Protein AF-A0A973FT44-F1 (afdb_monomer_lite)

Sequence (273 aa):
MARRRQLVPWPQLALIFGLGGAFCTYLLLMLTQGMILLFGNGRLVQGSEGLIALLAAWLLLSGLLMMPLTWSLRFPVLQSAMIALIWLGIYLLLWMLGRLMSGMPLPIYLLFWAIFGFIMGYALGERPASGAMGIVAAPRPTRDVVRSTGFGRIPQETVLLLSQHTRAVMGPICSVLPVQMPEALRAFTVRAVLDHILRDWWENGNATGLTTQDIDDLQSMVAMAAAIAIQPGFDPGYHNQQSQAIYRATLGALLDDWLHFWNADGVDGPPRR

pLDDT: mean 76.16, std 16.71, range [36.28, 97.5]

Structure (mmCIF, N/CA/C/O backbone):
data_AF-A0A973FT44-F1
#
_entry.id   AF-A0A973FT44-F1
#
loop_
_atom_site.group_PDB
_atom_site.id
_atom_site.type_symbol
_atom_site.label_atom_id
_atom_site.label_alt_id
_atom_site.label_comp_id
_atom_site.label_asym_id
_atom_site.label_entity_id
_atom_site.label_seq_id
_atom_site.pdbx_PDB_ins_code
_atom_site.Cartn_x
_atom_site.Cartn_y
_atom_site.Cartn_z
_atom_site.occupancy
_atom_site.B_iso_or_equiv
_atom_site.auth_seq_id
_atom_site.auth_comp_id
_atom_site.auth_asym_id
_atom_site.auth_atom_id
_atom_site.pdbx_PDB_model_num
ATOM 1 N N . MET A 1 1 ? 17.087 3.101 12.794 1.00 36.34 1 MET A N 1
ATOM 2 C CA . MET A 1 1 ? 15.914 3.053 11.897 1.00 36.34 1 MET A CA 1
ATOM 3 C C . MET A 1 1 ? 16.358 2.541 10.538 1.00 36.34 1 MET A C 1
ATOM 5 O O . MET A 1 1 ? 17.019 3.263 9.803 1.00 36.34 1 MET A O 1
ATOM 9 N N . ALA A 1 2 ? 16.092 1.274 10.229 1.00 36.91 2 ALA A N 1
ATOM 10 C CA . ALA A 1 2 ? 16.339 0.732 8.898 1.00 36.91 2 ALA A CA 1
ATOM 11 C C . ALA A 1 2 ? 15.047 0.898 8.090 1.00 36.91 2 ALA A C 1
ATOM 13 O O . ALA A 1 2 ? 14.061 0.232 8.398 1.00 36.91 2 ALA A O 1
ATOM 14 N N . ARG A 1 3 ? 15.029 1.790 7.085 1.00 36.28 3 ARG A N 1
ATOM 15 C CA . ARG A 1 3 ? 13.963 1.799 6.066 1.00 36.28 3 ARG A CA 1
ATOM 16 C C . ARG A 1 3 ? 13.851 0.371 5.531 1.00 36.28 3 ARG A C 1
ATOM 18 O O . ARG A 1 3 ? 14.815 -0.095 4.918 1.00 36.28 3 ARG A O 1
ATOM 25 N N . ARG A 1 4 ? 12.723 -0.321 5.760 1.00 45.31 4 ARG A N 1
ATOM 26 C CA . ARG A 1 4 ? 12.425 -1.556 5.020 1.00 45.31 4 ARG A CA 1
ATOM 27 C C . ARG A 1 4 ? 12.459 -1.155 3.549 1.00 45.31 4 ARG A C 1
ATOM 29 O O . ARG A 1 4 ? 11.654 -0.341 3.104 1.00 45.31 4 ARG A O 1
ATOM 36 N N . ARG A 1 5 ? 13.482 -1.621 2.830 1.00 51.78 5 ARG A N 1
ATOM 37 C CA . ARG A 1 5 ? 13.572 -1.433 1.385 1.00 51.78 5 ARG A CA 1
ATOM 38 C C . ARG A 1 5 ? 12.329 -2.118 0.829 1.00 51.78 5 ARG A C 1
ATOM 40 O O . ARG A 1 5 ? 12.181 -3.312 1.051 1.00 51.78 5 ARG A O 1
ATOM 47 N N . GLN A 1 6 ? 11.427 -1.375 0.190 1.00 55.69 6 GLN A N 1
ATOM 48 C CA . GLN A 1 6 ? 10.420 -1.999 -0.662 1.00 55.69 6 GLN A CA 1
ATOM 49 C C . GLN A 1 6 ? 11.204 -2.773 -1.719 1.00 55.69 6 GLN A C 1
ATOM 51 O O . GLN A 1 6 ? 11.935 -2.181 -2.518 1.00 55.69 6 GLN A O 1
ATOM 56 N N . LEU A 1 7 ? 11.175 -4.097 -1.606 1.00 63.56 7 LEU A N 1
ATOM 57 C CA . LEU A 1 7 ? 11.921 -4.973 -2.489 1.00 63.56 7 LEU A CA 1
ATOM 58 C C . LEU A 1 7 ? 11.143 -5.046 -3.794 1.00 63.56 7 LEU A C 1
ATOM 60 O O . LEU A 1 7 ? 9.960 -5.371 -3.835 1.00 63.56 7 LEU A O 1
ATOM 64 N N . VAL A 1 8 ? 11.805 -4.608 -4.857 1.00 73.19 8 VAL A N 1
ATOM 65 C CA . VAL A 1 8 ? 11.207 -4.509 -6.182 1.00 73.19 8 VAL A CA 1
ATOM 66 C C . VAL A 1 8 ? 11.134 -5.929 -6.743 1.00 73.19 8 VAL A C 1
ATOM 68 O O . VAL A 1 8 ? 12.160 -6.616 -6.761 1.00 73.19 8 VAL A O 1
ATOM 71 N N . PRO A 1 9 ? 9.962 -6.398 -7.197 1.00 77.31 9 PRO A N 1
ATOM 72 C CA . PRO A 1 9 ? 9.819 -7.756 -7.695 1.00 77.31 9 PRO A CA 1
ATOM 73 C C . PRO A 1 9 ? 10.758 -7.994 -8.886 1.00 77.31 9 PRO A C 1
ATOM 75 O O . PRO A 1 9 ? 10.937 -7.130 -9.752 1.00 77.31 9 PRO A O 1
ATOM 78 N N . TRP A 1 10 ? 11.354 -9.188 -8.947 1.00 77.25 10 TRP A N 1
ATOM 79 C CA . TRP A 1 10 ? 12.385 -9.537 -9.932 1.00 77.25 10 TRP A CA 1
ATOM 80 C C . TRP A 1 10 ? 12.015 -9.252 -11.406 1.00 77.25 10 TRP A C 1
ATOM 82 O O . TRP A 1 10 ? 12.911 -8.828 -12.140 1.00 77.25 10 TRP A O 1
ATOM 92 N N . PRO A 1 11 ? 10.748 -9.382 -11.873 1.00 76.06 11 PRO A N 1
ATOM 93 C CA . PRO A 1 11 ? 10.402 -9.065 -13.257 1.00 76.06 11 PRO A CA 1
ATOM 94 C C . PRO A 1 11 ? 10.520 -7.566 -13.541 1.00 76.06 11 PRO A C 1
ATOM 96 O O . PRO A 1 11 ? 10.942 -7.174 -14.625 1.00 76.06 11 PRO A O 1
ATOM 99 N N . GLN A 1 12 ? 10.195 -6.714 -12.563 1.00 79.25 12 GLN A N 1
ATOM 100 C CA . GLN A 1 12 ? 10.345 -5.266 -12.698 1.00 79.25 12 GLN A CA 1
ATOM 101 C C . GLN A 1 12 ? 11.823 -4.877 -12.736 1.00 79.25 12 GLN A C 1
ATOM 103 O O . GLN A 1 12 ? 12.213 -4.072 -13.576 1.00 79.25 12 GLN A O 1
ATOM 108 N N . LEU A 1 13 ? 12.668 -5.494 -11.904 1.00 79.19 13 LEU A N 1
ATOM 109 C CA . LEU A 1 13 ? 14.118 -5.286 -11.977 1.00 79.19 13 LEU A CA 1
ATOM 110 C C . LEU A 1 13 ? 14.695 -5.775 -13.311 1.00 79.19 13 LEU A C 1
ATOM 112 O O . LEU A 1 13 ? 15.505 -5.072 -13.910 1.00 79.19 13 LEU A O 1
ATOM 116 N N . ALA A 1 14 ? 14.243 -6.924 -13.819 1.00 77.12 14 ALA A N 1
ATOM 117 C CA . ALA A 1 14 ? 14.662 -7.431 -15.122 1.00 77.12 14 ALA A CA 1
ATOM 118 C C . ALA A 1 14 ? 14.259 -6.489 -16.268 1.00 77.12 14 ALA A C 1
ATOM 120 O O . ALA A 1 14 ? 15.048 -6.256 -17.183 1.00 77.12 14 ALA A O 1
ATOM 121 N N . LEU A 1 15 ? 13.065 -5.895 -16.197 1.00 80.25 15 LEU A N 1
ATOM 122 C CA . LEU A 1 15 ? 12.612 -4.887 -17.154 1.00 80.25 15 LEU A CA 1
ATOM 123 C C . LEU A 1 15 ? 13.429 -3.598 -17.057 1.00 80.25 15 LEU A C 1
ATOM 125 O O . LEU A 1 15 ? 13.844 -3.079 -18.090 1.00 80.25 15 LEU A O 1
ATOM 129 N N . ILE A 1 16 ? 13.699 -3.108 -15.844 1.00 80.88 16 ILE A N 1
ATOM 130 C CA . ILE A 1 16 ? 14.491 -1.894 -15.618 1.00 80.88 16 ILE A CA 1
ATOM 131 C C . ILE A 1 16 ? 15.911 -2.096 -16.156 1.00 80.88 16 ILE A C 1
ATOM 133 O O . ILE A 1 16 ? 16.354 -1.342 -17.018 1.00 80.88 16 ILE A O 1
ATOM 137 N N . PHE A 1 17 ? 16.619 -3.135 -15.708 1.00 80.00 17 PHE A N 1
ATOM 138 C CA . PHE A 1 17 ? 18.013 -3.359 -16.099 1.00 80.00 17 PHE A CA 1
ATOM 139 C C . PHE A 1 17 ? 18.181 -3.896 -17.523 1.00 80.00 17 PHE A C 1
ATOM 141 O O . PHE A 1 17 ? 19.216 -3.638 -18.130 1.00 80.00 17 PHE A O 1
ATOM 148 N N . GLY A 1 18 ? 17.195 -4.624 -18.049 1.00 83.31 18 GLY A N 1
ATOM 149 C CA . GLY A 1 18 ? 17.218 -5.181 -19.399 1.00 83.31 18 GLY A CA 1
ATOM 150 C C . GLY A 1 18 ? 16.689 -4.202 -20.438 1.00 83.31 18 GLY A C 1
ATOM 151 O O . GLY A 1 18 ? 17.459 -3.488 -21.077 1.00 83.31 18 GLY A O 1
ATOM 152 N N . LEU A 1 19 ? 15.363 -4.171 -20.615 1.00 79.19 19 LEU A N 1
ATOM 153 C CA . LEU A 1 19 ? 14.713 -3.352 -21.647 1.00 79.19 19 LEU A CA 1
ATOM 154 C C . LEU A 1 19 ? 14.884 -1.849 -21.402 1.00 79.19 19 LEU A C 1
ATOM 156 O O . LEU A 1 19 ? 15.120 -1.109 -22.354 1.00 79.19 19 LEU A O 1
ATOM 160 N N . GLY A 1 20 ? 14.812 -1.401 -20.147 1.00 75.62 20 GLY A N 1
ATOM 161 C CA . GLY A 1 20 ? 15.052 -0.008 -19.774 1.00 75.62 20 GLY A CA 1
ATOM 162 C C . GLY A 1 20 ? 16.474 0.433 -20.118 1.00 75.62 20 GLY A C 1
ATOM 163 O O . GLY A 1 20 ? 16.653 1.460 -20.771 1.00 75.62 20 GLY A O 1
ATOM 164 N N . GLY A 1 21 ? 17.469 -0.389 -19.772 1.00 72.81 21 GLY A N 1
ATOM 165 C CA . GLY A 1 21 ? 18.869 -0.177 -20.145 1.00 72.81 21 GLY A CA 1
ATOM 166 C C . GLY A 1 21 ? 19.073 -0.119 -21.660 1.00 72.81 21 GLY A C 1
ATOM 167 O O . GLY A 1 21 ? 19.599 0.873 -22.160 1.00 72.81 21 GLY A O 1
ATOM 168 N N . ALA A 1 22 ? 18.575 -1.120 -22.397 1.00 74.56 22 ALA A N 1
ATOM 169 C CA . ALA A 1 22 ? 18.679 -1.188 -23.858 1.00 74.56 22 ALA A CA 1
ATOM 170 C C . ALA A 1 22 ? 18.022 0.007 -24.567 1.00 74.56 22 ALA A C 1
ATOM 172 O O . ALA A 1 22 ? 18.566 0.534 -25.537 1.00 74.56 22 ALA A O 1
ATOM 173 N N . PHE A 1 23 ? 16.855 0.448 -24.090 1.00 78.56 23 PHE A N 1
ATOM 174 C CA . PHE A 1 23 ? 16.155 1.601 -24.648 1.00 78.56 23 PHE A CA 1
ATOM 175 C C . PHE A 1 23 ? 16.908 2.907 -24.370 1.00 78.56 23 PHE A C 1
ATOM 177 O O . PHE A 1 23 ? 17.089 3.716 -25.280 1.00 78.56 23 PHE A O 1
ATOM 184 N N . CYS A 1 24 ? 17.413 3.094 -23.145 1.00 74.56 24 CYS A N 1
ATOM 185 C CA . CYS A 1 24 ? 18.216 4.264 -22.784 1.00 74.56 24 CYS A CA 1
ATOM 186 C C . CYS A 1 24 ? 19.480 4.367 -23.633 1.00 74.56 24 CYS A C 1
ATOM 188 O O . CYS A 1 24 ? 19.807 5.435 -24.144 1.00 74.56 24 CYS A O 1
ATOM 190 N N . THR A 1 25 ? 20.202 3.265 -23.804 1.00 71.06 25 THR A N 1
ATOM 191 C CA . THR A 1 25 ? 21.440 3.266 -24.581 1.00 71.06 25 THR A CA 1
ATOM 192 C C . THR A 1 25 ? 21.197 3.358 -26.082 1.00 71.06 25 THR A C 1
ATOM 194 O O . THR A 1 25 ? 21.998 3.971 -26.784 1.00 71.06 25 THR A O 1
ATOM 197 N N . TYR A 1 26 ? 20.087 2.820 -26.587 1.00 74.75 26 TYR A N 1
ATOM 198 C CA . TYR A 1 26 ? 19.665 3.037 -27.968 1.00 74.75 26 TYR A CA 1
ATOM 199 C C . TYR A 1 26 ? 19.328 4.510 -28.230 1.00 74.75 26 TYR A C 1
ATOM 201 O O . TYR A 1 26 ? 19.820 5.092 -29.196 1.00 74.75 26 TYR A O 1
ATOM 209 N N . LEU A 1 27 ? 18.560 5.149 -27.341 1.00 76.56 27 LEU A N 1
ATOM 210 C CA . LEU A 1 27 ? 18.291 6.585 -27.419 1.00 76.56 27 LEU A CA 1
ATOM 211 C C . LEU A 1 27 ? 19.575 7.409 -27.303 1.00 76.56 27 LEU A C 1
ATOM 213 O O . LEU A 1 27 ? 19.745 8.360 -28.058 1.00 76.56 27 LEU A O 1
ATOM 217 N N . LEU A 1 28 ? 20.504 7.025 -26.424 1.00 73.38 28 LEU A N 1
ATOM 218 C CA . LEU A 1 28 ? 21.822 7.650 -26.338 1.00 73.38 28 LEU A CA 1
ATOM 219 C C . LEU A 1 28 ? 22.576 7.544 -27.665 1.00 73.38 28 LEU A C 1
ATOM 221 O O . LEU A 1 28 ? 23.160 8.527 -28.110 1.00 73.38 28 LEU A O 1
ATOM 225 N N . LEU A 1 29 ? 22.579 6.368 -28.294 1.00 68.50 29 LEU A N 1
ATOM 226 C CA . LEU A 1 29 ? 23.216 6.143 -29.590 1.00 68.50 29 LEU A CA 1
ATOM 227 C C . LEU A 1 29 ? 22.580 7.006 -30.681 1.00 68.50 29 LEU A C 1
ATOM 229 O O . LEU A 1 29 ? 23.298 7.630 -31.452 1.00 68.50 29 LEU A O 1
ATOM 233 N N . MET A 1 30 ? 21.251 7.100 -30.715 1.00 73.62 30 MET A N 1
ATOM 234 C CA . MET A 1 30 ? 20.537 7.974 -31.650 1.00 73.62 30 MET A CA 1
ATOM 235 C C . MET A 1 30 ? 20.845 9.450 -31.400 1.00 73.62 30 MET A C 1
ATOM 237 O O . MET A 1 30 ? 21.087 10.195 -32.345 1.00 73.62 30 MET A O 1
ATOM 241 N N . LEU A 1 31 ? 20.896 9.877 -30.138 1.00 72.94 31 LEU A N 1
ATOM 242 C CA . LEU A 1 31 ? 21.164 11.264 -29.768 1.00 72.94 31 LEU A CA 1
ATOM 243 C C . LEU A 1 31 ? 22.627 11.631 -30.030 1.00 72.94 31 LEU A C 1
ATOM 245 O O . LEU A 1 31 ? 22.898 12.694 -30.570 1.00 72.94 31 LEU A O 1
ATOM 249 N N . THR A 1 32 ? 23.570 10.733 -29.745 1.00 66.94 32 THR A N 1
ATOM 250 C CA . THR A 1 32 ? 24.984 10.916 -30.104 1.00 66.94 32 THR A CA 1
ATOM 251 C C . THR A 1 32 ? 25.187 10.893 -31.613 1.00 66.94 32 THR A C 1
ATOM 253 O O . THR A 1 32 ? 25.898 11.750 -32.116 1.00 66.94 32 THR A O 1
ATOM 256 N N . GLN A 1 33 ? 24.536 10.007 -32.370 1.00 67.31 33 GLN A N 1
ATOM 257 C CA . GLN A 1 33 ? 24.592 10.039 -33.837 1.00 67.31 33 GLN A CA 1
ATOM 258 C C . GLN A 1 33 ? 23.969 11.318 -34.409 1.00 67.31 33 GLN A C 1
ATOM 260 O O . GLN A 1 33 ? 24.566 11.935 -35.284 1.00 67.31 33 GLN A O 1
ATOM 265 N N . GLY A 1 34 ? 22.827 11.764 -33.880 1.00 66.25 34 GLY A N 1
ATOM 266 C CA . GLY A 1 34 ? 22.191 13.030 -34.252 1.00 66.25 34 GLY A CA 1
ATOM 267 C C . GLY A 1 34 ? 23.066 14.241 -33.929 1.00 66.25 34 GLY A C 1
ATOM 268 O O . GLY A 1 34 ? 23.267 15.102 -34.778 1.00 66.25 34 GLY A O 1
ATOM 269 N N . MET A 1 35 ? 23.672 14.271 -32.742 1.00 62.44 35 MET A N 1
ATOM 270 C CA . MET A 1 35 ? 24.676 15.265 -32.351 1.00 62.44 35 MET A CA 1
ATOM 271 C C . MET A 1 35 ? 25.878 15.238 -33.297 1.00 62.44 35 MET A C 1
ATOM 273 O O . MET A 1 35 ? 26.348 16.279 -33.730 1.00 62.44 35 MET A O 1
ATOM 277 N N . ILE A 1 36 ? 26.381 14.062 -33.659 1.00 59.00 36 ILE A N 1
ATOM 278 C CA . ILE A 1 36 ? 27.542 13.952 -34.544 1.00 59.00 36 ILE A CA 1
ATOM 279 C C . ILE A 1 36 ? 27.195 14.387 -35.974 1.00 59.00 36 ILE A C 1
ATOM 281 O O . ILE A 1 36 ? 28.039 14.976 -36.637 1.00 59.00 36 ILE A O 1
ATOM 285 N N . LEU A 1 37 ? 25.959 14.180 -36.433 1.00 59.28 37 LEU A N 1
ATOM 286 C CA . LEU A 1 37 ? 25.465 14.742 -37.695 1.00 59.28 37 LEU A CA 1
ATOM 287 C C . LEU A 1 37 ? 25.317 16.272 -37.639 1.00 59.28 37 LEU A C 1
ATOM 289 O O . LEU A 1 37 ? 25.549 16.939 -38.641 1.00 59.28 37 LEU A O 1
ATOM 293 N N . LEU A 1 38 ? 24.952 16.826 -36.480 1.00 56.59 38 LEU A N 1
ATOM 294 C CA . LEU A 1 38 ? 24.787 18.269 -36.268 1.00 56.59 38 LEU A CA 1
ATOM 295 C C . LEU A 1 38 ? 26.117 19.011 -36.052 1.00 56.59 38 LEU A C 1
ATOM 297 O O . LEU A 1 38 ? 26.229 20.176 -36.421 1.00 56.59 38 LEU A O 1
ATOM 301 N N . PHE A 1 39 ? 27.115 18.352 -35.459 1.00 53.28 39 PHE A N 1
ATOM 302 C CA . PHE A 1 39 ? 28.377 18.968 -35.031 1.00 53.28 39 PHE A CA 1
ATOM 303 C C . PHE A 1 39 ? 29.620 18.424 -35.756 1.00 53.28 39 PHE A C 1
ATOM 305 O O . PHE A 1 39 ? 30.715 18.948 -35.566 1.00 53.28 39 PHE A O 1
ATOM 312 N N . GLY A 1 40 ? 29.487 17.391 -36.592 1.00 43.81 40 GLY A N 1
ATOM 313 C CA . GLY A 1 40 ? 30.600 16.740 -37.278 1.00 43.81 40 GLY A CA 1
ATOM 314 C C . GLY A 1 40 ? 30.425 16.732 -38.794 1.00 43.81 40 GLY A C 1
ATOM 315 O O . GLY A 1 40 ? 29.478 16.154 -39.315 1.00 43.81 40 GLY A O 1
ATOM 316 N N . ASN A 1 41 ? 31.397 17.291 -39.518 1.00 42.16 41 ASN A N 1
ATOM 317 C CA . ASN A 1 41 ? 31.539 17.200 -40.979 1.00 42.16 41 ASN A CA 1
ATOM 318 C C . ASN A 1 41 ? 31.806 15.752 -41.463 1.00 42.16 41 ASN A C 1
ATOM 320 O O . ASN A 1 41 ? 32.865 15.452 -42.013 1.00 42.16 41 ASN A O 1
ATOM 324 N N . GLY A 1 42 ? 30.876 14.821 -41.234 1.00 36.69 42 GLY A N 1
ATOM 325 C CA . GLY A 1 42 ? 30.859 13.496 -41.861 1.00 36.69 42 GLY A CA 1
ATOM 326 C C . GLY A 1 42 ? 32.014 12.549 -41.507 1.00 36.69 42 GLY A C 1
ATOM 327 O O . GLY A 1 42 ? 32.206 11.555 -42.203 1.00 36.69 42 GLY A O 1
ATOM 328 N N . ARG A 1 43 ? 32.798 12.806 -40.450 1.00 37.66 43 ARG A N 1
ATOM 329 C CA . ARG A 1 43 ? 33.871 11.899 -39.999 1.00 37.66 43 ARG A CA 1
ATOM 330 C C . ARG A 1 43 ? 33.649 11.451 -38.561 1.00 37.66 43 ARG A C 1
ATOM 332 O O . ARG A 1 43 ? 34.090 12.074 -37.601 1.00 37.66 43 ARG A O 1
ATOM 339 N N . LEU A 1 44 ? 32.939 10.337 -38.444 1.00 39.97 44 LEU A N 1
ATOM 340 C CA . LEU A 1 44 ? 32.707 9.615 -37.203 1.00 39.97 44 LEU A CA 1
ATOM 341 C C . LEU A 1 44 ? 33.978 8.851 -36.799 1.00 39.97 44 LEU A C 1
ATOM 343 O O . LEU A 1 44 ? 34.436 7.972 -37.519 1.00 39.97 44 LEU A O 1
ATOM 347 N N . VAL A 1 45 ? 34.469 9.130 -35.588 1.00 43.84 45 VAL A N 1
ATOM 348 C CA . VAL A 1 45 ? 35.297 8.211 -34.783 1.00 43.84 45 VAL A CA 1
ATOM 349 C C . VAL A 1 45 ? 36.775 8.088 -35.192 1.00 43.84 45 VAL A C 1
ATOM 351 O O . VAL A 1 45 ? 37.232 7.012 -35.558 1.00 43.84 45 VAL A O 1
ATOM 354 N N . GLN A 1 46 ? 37.573 9.146 -35.000 1.00 44.75 46 GLN A N 1
ATOM 355 C CA . GLN A 1 46 ? 39.029 8.979 -34.779 1.00 44.75 46 GLN A CA 1
ATOM 356 C C . GLN A 1 46 ? 39.621 9.854 -33.653 1.00 44.75 46 GLN A C 1
ATOM 358 O O . GLN A 1 46 ? 40.670 9.505 -33.124 1.00 44.75 46 GLN A O 1
ATOM 363 N N . GLY A 1 47 ? 38.947 10.923 -33.209 1.00 50.25 47 GLY A N 1
ATOM 364 C CA . GLY A 1 47 ? 39.425 11.788 -32.118 1.00 50.25 47 GLY A CA 1
ATOM 365 C C . GLY A 1 47 ? 38.844 11.453 -30.737 1.00 50.25 47 GLY A C 1
ATOM 366 O O . GLY A 1 47 ? 37.706 10.990 -30.623 1.00 50.25 47 GLY A O 1
ATOM 367 N N . SER A 1 48 ? 39.610 11.743 -29.681 1.00 55.28 48 SER A N 1
ATOM 368 C CA . SER A 1 48 ? 39.213 11.684 -28.260 1.00 55.28 48 SER A CA 1
ATOM 369 C C . SER A 1 48 ? 37.982 12.541 -27.915 1.00 55.28 48 SER A C 1
ATOM 371 O O . SER A 1 48 ? 37.338 12.311 -26.893 1.00 55.28 48 SER A O 1
ATOM 373 N N . GLU A 1 49 ? 37.603 13.476 -28.789 1.00 59.50 49 GLU A N 1
ATOM 374 C CA . GLU A 1 49 ? 36.459 14.382 -28.621 1.00 59.50 49 GLU A CA 1
ATOM 375 C C . GLU A 1 49 ? 35.093 13.674 -28.620 1.00 59.50 49 GLU A C 1
ATOM 377 O O . GLU A 1 49 ? 34.139 14.157 -28.008 1.00 59.50 49 GLU A O 1
ATOM 382 N N . GLY A 1 50 ? 34.998 12.477 -29.211 1.00 66.00 50 GLY A N 1
ATOM 383 C CA . GLY A 1 50 ? 33.760 11.688 -29.197 1.00 66.00 50 GLY A CA 1
ATOM 384 C C . GLY A 1 50 ? 33.338 11.233 -27.795 1.00 66.00 50 GLY A C 1
ATOM 385 O O . GLY A 1 50 ? 32.155 11.007 -27.553 1.00 66.00 50 GLY A O 1
ATOM 386 N N . LEU A 1 51 ? 34.284 11.134 -26.856 1.00 69.75 51 LEU A N 1
ATOM 387 C CA . LEU A 1 51 ? 34.002 10.711 -25.486 1.00 69.75 51 LEU A CA 1
ATOM 388 C C 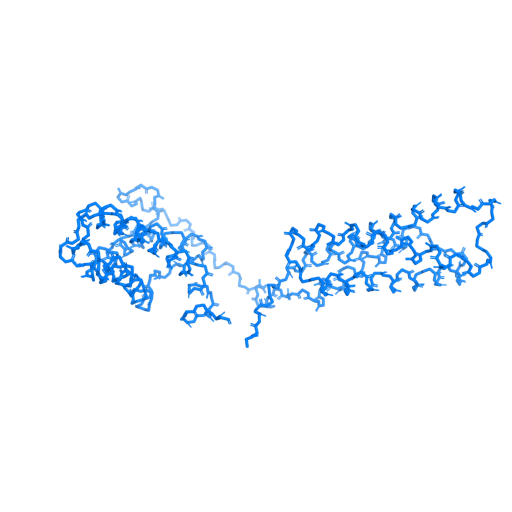. LEU A 1 51 ? 33.301 11.816 -24.686 1.00 69.75 51 LEU A C 1
ATOM 390 O O . LEU A 1 51 ? 32.380 11.525 -23.928 1.00 69.75 51 LEU A O 1
ATOM 394 N N . ILE A 1 52 ? 33.672 13.082 -24.900 1.00 71.31 52 ILE A N 1
ATOM 395 C CA . ILE A 1 52 ? 33.049 14.228 -24.219 1.00 71.31 52 ILE A CA 1
ATOM 396 C C . ILE A 1 52 ? 31.595 14.386 -24.672 1.00 71.31 52 ILE A C 1
ATOM 398 O O . ILE A 1 52 ? 30.701 14.497 -23.836 1.00 71.31 52 ILE A O 1
ATOM 402 N N . ALA A 1 53 ? 31.344 14.322 -25.983 1.00 69.94 53 ALA A N 1
ATOM 403 C CA . ALA A 1 53 ? 29.988 14.377 -26.530 1.00 69.94 53 ALA A CA 1
ATOM 404 C C . ALA A 1 53 ? 29.116 13.217 -26.018 1.00 69.94 53 ALA A C 1
ATOM 406 O O . ALA A 1 53 ? 27.942 13.409 -25.705 1.00 69.94 53 ALA A O 1
ATOM 407 N N . LEU A 1 54 ? 29.704 12.025 -25.875 1.00 72.94 54 LEU A N 1
ATOM 408 C CA . LEU A 1 54 ? 29.018 10.857 -25.337 1.00 72.94 54 LEU A CA 1
ATOM 409 C C . LEU A 1 54 ? 28.650 11.020 -23.858 1.00 72.94 54 LEU A C 1
ATOM 411 O O . LEU A 1 54 ? 27.519 10.729 -23.474 1.00 72.94 54 LEU A O 1
ATOM 415 N N . LEU A 1 55 ? 29.576 11.523 -23.037 1.00 78.06 55 LEU A N 1
ATOM 416 C CA . LEU A 1 55 ? 29.317 11.802 -21.623 1.00 78.06 55 LEU A CA 1
ATOM 417 C C . LEU A 1 55 ? 28.272 12.909 -21.438 1.00 78.06 55 LEU A C 1
ATOM 419 O O . LEU A 1 55 ? 27.389 12.779 -20.591 1.00 78.06 55 LEU A O 1
ATOM 423 N N . ALA A 1 56 ? 28.331 13.968 -22.249 1.00 76.50 56 ALA A N 1
ATOM 424 C CA . ALA A 1 56 ? 27.354 15.053 -22.217 1.00 76.50 56 ALA A CA 1
ATOM 425 C C . ALA A 1 56 ? 25.949 14.559 -22.598 1.00 76.50 56 ALA A C 1
ATOM 427 O O . ALA A 1 56 ? 24.987 14.827 -21.877 1.00 76.50 56 ALA A O 1
ATOM 428 N N . ALA A 1 57 ? 25.835 13.775 -23.677 1.00 77.12 57 ALA A N 1
ATOM 429 C CA . ALA A 1 57 ? 24.575 13.151 -24.075 1.00 77.12 57 ALA A CA 1
ATOM 430 C C . ALA A 1 57 ? 24.042 12.205 -22.987 1.00 77.12 57 ALA A C 1
ATOM 432 O O . ALA A 1 57 ? 22.842 12.192 -22.719 1.00 77.12 57 ALA A O 1
ATOM 433 N N . TRP A 1 58 ? 24.927 11.463 -22.312 1.00 79.50 58 TRP A N 1
ATOM 434 C CA . TRP A 1 58 ? 24.548 10.564 -21.223 1.00 79.50 58 TRP A CA 1
ATOM 435 C C . TRP A 1 58 ? 23.989 11.306 -20.013 1.00 79.50 58 TRP A C 1
ATOM 437 O O . TRP A 1 58 ? 22.954 10.911 -19.475 1.00 79.50 58 TRP A O 1
ATOM 447 N N . LEU A 1 59 ? 24.639 12.389 -19.586 1.00 79.31 59 LEU A N 1
ATOM 448 C CA . LEU A 1 59 ? 24.170 13.213 -18.469 1.00 79.31 59 LEU A CA 1
ATOM 449 C C . LEU A 1 59 ? 22.780 13.795 -18.746 1.00 79.31 59 LEU A C 1
ATOM 451 O O . LEU A 1 59 ? 21.905 13.741 -17.884 1.00 79.31 59 LEU A O 1
ATOM 455 N N . LEU A 1 60 ? 22.554 14.280 -19.968 1.00 80.12 60 LEU A N 1
ATOM 456 C CA . LEU A 1 60 ? 21.264 14.822 -20.394 1.00 80.12 60 LEU A CA 1
ATOM 457 C C . LEU A 1 60 ? 20.163 13.750 -20.393 1.00 80.12 60 LEU A C 1
ATOM 459 O O . LEU A 1 60 ? 19.088 13.955 -19.828 1.00 80.12 60 LEU A O 1
ATOM 463 N N . LEU A 1 61 ? 20.446 12.587 -20.986 1.00 79.75 61 LEU A N 1
ATOM 464 C CA . LEU A 1 61 ? 19.470 11.506 -21.130 1.00 79.75 61 LEU A CA 1
ATOM 465 C C . LEU A 1 61 ? 19.148 10.840 -19.787 1.00 79.75 61 LEU A C 1
ATOM 467 O O . LEU A 1 61 ? 17.988 10.559 -19.492 1.00 79.75 61 LEU A O 1
ATOM 471 N N . SER A 1 62 ? 20.168 10.621 -18.954 1.00 77.88 62 SER A N 1
ATOM 472 C CA . SER A 1 62 ? 19.988 10.061 -17.615 1.00 77.88 62 SER A CA 1
ATOM 473 C C . SER A 1 62 ? 19.222 11.021 -16.707 1.00 77.88 62 SER A C 1
ATOM 475 O O . SER A 1 62 ? 18.318 10.572 -16.014 1.00 77.88 62 SER A O 1
ATOM 477 N N . GLY A 1 63 ? 19.467 12.335 -16.764 1.00 78.12 63 GLY A N 1
ATOM 478 C CA . GLY A 1 63 ? 18.656 13.318 -16.037 1.00 78.12 63 GLY A CA 1
ATOM 479 C C . GLY A 1 63 ? 17.168 13.248 -16.402 1.00 78.12 63 GLY A C 1
ATOM 480 O O . GLY A 1 63 ? 16.315 13.173 -15.517 1.00 78.12 63 GLY A O 1
ATOM 481 N N . LEU A 1 64 ? 16.860 13.193 -17.702 1.00 81.81 64 LEU A N 1
ATOM 482 C CA . LEU A 1 64 ? 15.484 13.113 -18.207 1.00 81.81 64 LEU A CA 1
ATOM 483 C C . LEU A 1 64 ? 14.787 11.792 -17.852 1.00 81.81 64 LEU A C 1
ATOM 485 O O . LEU A 1 64 ? 13.621 11.803 -17.463 1.00 81.81 64 LEU A O 1
ATOM 489 N N . LEU 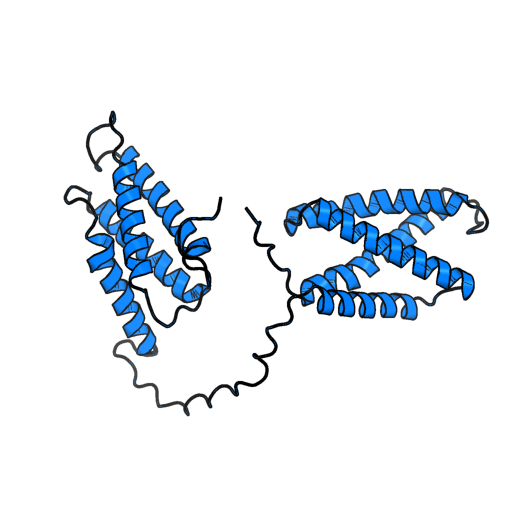A 1 65 ? 15.485 10.658 -17.955 1.00 75.31 65 LEU A N 1
ATOM 490 C CA . LEU A 1 65 ? 14.905 9.328 -17.715 1.00 75.31 65 LEU A CA 1
ATOM 491 C C . LEU A 1 65 ? 14.826 8.966 -16.225 1.00 75.31 65 LEU A C 1
ATOM 493 O O . LEU A 1 65 ? 13.963 8.185 -15.827 1.00 75.31 65 LEU A O 1
ATOM 497 N N . MET A 1 66 ? 15.665 9.568 -15.379 1.00 75.12 66 MET A N 1
ATOM 498 C CA . MET A 1 66 ? 15.628 9.365 -13.92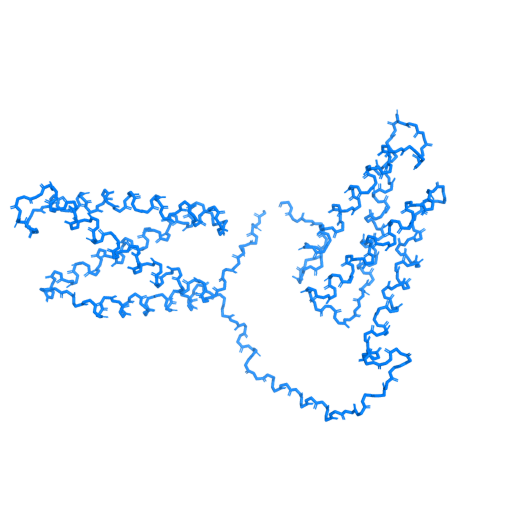5 1.00 75.12 66 MET A CA 1
ATOM 499 C C . MET A 1 66 ? 14.518 10.172 -13.240 1.00 75.12 66 MET A C 1
ATOM 501 O O . MET A 1 66 ? 14.072 9.804 -12.152 1.00 75.12 66 MET A O 1
ATOM 505 N N . MET A 1 67 ? 14.019 11.238 -13.871 1.00 76.94 67 MET A N 1
ATOM 506 C CA . MET A 1 67 ? 12.923 12.051 -13.339 1.00 76.94 67 MET A CA 1
ATOM 507 C C . MET A 1 67 ? 11.608 11.254 -13.170 1.00 76.94 67 MET A C 1
ATOM 509 O O . MET A 1 67 ? 11.076 11.228 -12.060 1.00 76.94 67 MET A O 1
ATOM 513 N N . PRO A 1 68 ? 11.101 10.507 -14.174 1.00 72.94 68 PRO A N 1
ATOM 514 C CA . PRO A 1 68 ? 9.921 9.662 -13.985 1.00 72.94 68 PRO A CA 1
ATOM 515 C C . PRO A 1 68 ? 10.190 8.450 -13.083 1.00 72.94 68 PRO A C 1
ATOM 517 O O . PRO A 1 68 ? 9.269 8.000 -12.403 1.00 72.94 68 PRO A O 1
ATOM 520 N N . LEU A 1 69 ? 11.430 7.943 -13.028 1.00 68.69 69 LEU A N 1
ATOM 521 C CA . LEU A 1 69 ? 11.817 6.816 -12.166 1.00 68.69 69 LEU A CA 1
ATOM 522 C C . LEU A 1 69 ? 11.790 7.199 -10.677 1.00 68.69 69 LEU A C 1
ATOM 524 O O . LEU A 1 69 ? 11.274 6.457 -9.845 1.00 68.69 69 LEU A O 1
ATOM 528 N N . THR A 1 70 ? 12.295 8.386 -10.342 1.00 76.69 70 THR A N 1
ATOM 529 C CA . THR A 1 70 ? 12.259 8.914 -8.970 1.00 76.69 70 THR A CA 1
ATOM 530 C C . THR A 1 70 ? 10.849 9.351 -8.572 1.00 76.69 70 THR A C 1
ATOM 532 O O . THR A 1 70 ? 10.438 9.111 -7.437 1.00 76.69 70 THR A O 1
ATOM 535 N N . TRP A 1 71 ? 10.079 9.926 -9.503 1.00 73.94 71 TRP A N 1
ATOM 536 C CA . TRP A 1 71 ? 8.742 10.447 -9.211 1.00 73.94 71 TRP A CA 1
ATOM 537 C C . TRP A 1 71 ? 7.651 9.366 -9.165 1.00 73.94 71 TRP A C 1
ATOM 539 O O . TRP A 1 71 ? 6.844 9.357 -8.239 1.00 73.94 71 TRP A O 1
ATOM 549 N N . SER A 1 72 ? 7.652 8.415 -10.106 1.00 74.06 72 SER A N 1
ATOM 550 C CA . SER A 1 72 ? 6.574 7.415 -10.243 1.00 74.06 72 SER A CA 1
ATOM 551 C C . SER A 1 72 ? 6.815 6.160 -9.408 1.00 74.06 72 SER A C 1
ATOM 553 O O . SER A 1 72 ? 5.884 5.613 -8.827 1.00 74.06 72 SER A O 1
ATOM 555 N N . LEU A 1 73 ? 8.067 5.700 -9.328 1.00 66.62 73 LEU A N 1
ATOM 556 C CA . LEU A 1 73 ? 8.430 4.456 -8.637 1.00 66.62 73 LEU A CA 1
ATOM 557 C C . LEU A 1 73 ? 9.012 4.708 -7.237 1.00 66.62 73 LEU A C 1
ATOM 559 O O . LEU A 1 73 ? 9.445 3.771 -6.572 1.00 66.62 73 LEU A O 1
ATOM 563 N N . ARG A 1 74 ? 9.028 5.974 -6.787 1.00 74.31 74 ARG A N 1
ATOM 564 C CA . ARG A 1 74 ? 9.540 6.414 -5.476 1.00 74.31 74 ARG A CA 1
ATOM 565 C C . ARG A 1 74 ? 10.956 5.906 -5.163 1.00 74.31 74 ARG A C 1
ATOM 567 O O . ARG A 1 74 ? 11.321 5.759 -3.993 1.00 74.31 74 ARG A O 1
ATOM 574 N N . PHE A 1 75 ? 11.778 5.656 -6.186 1.00 72.44 75 PHE A N 1
ATOM 575 C CA . PHE A 1 75 ? 13.159 5.242 -5.962 1.00 72.44 75 PHE A CA 1
ATOM 576 C C . PHE A 1 75 ? 13.952 6.368 -5.288 1.00 72.44 75 PHE A C 1
ATOM 578 O O . PHE A 1 75 ? 13.860 7.529 -5.699 1.00 72.44 75 PHE A O 1
ATOM 585 N N . PRO A 1 76 ? 14.805 6.047 -4.299 1.00 81.75 76 PRO A N 1
ATOM 586 C CA . PRO A 1 76 ? 15.791 6.988 -3.796 1.00 81.75 76 PRO A CA 1
ATOM 587 C C . PRO A 1 76 ? 16.652 7.521 -4.948 1.00 81.75 76 PRO A C 1
ATOM 589 O O . PRO A 1 76 ? 17.141 6.745 -5.775 1.00 81.75 76 PRO A O 1
ATOM 592 N N . VAL A 1 77 ? 16.898 8.833 -4.962 1.00 79.38 77 VAL A N 1
ATOM 593 C CA . VAL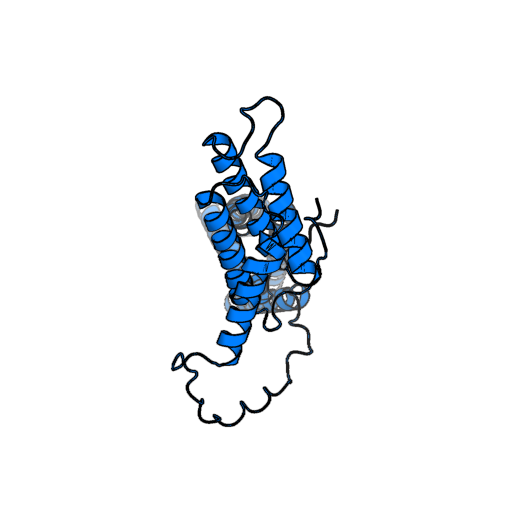 A 1 77 ? 17.738 9.506 -5.975 1.00 79.38 77 VAL A CA 1
ATOM 594 C C . VAL A 1 77 ? 19.094 8.810 -6.121 1.00 79.38 77 VAL A C 1
ATOM 596 O O . VAL A 1 77 ? 19.557 8.572 -7.232 1.00 79.38 77 VAL A O 1
ATOM 599 N N . LEU A 1 78 ? 19.687 8.390 -4.998 1.00 80.56 78 LEU A N 1
ATOM 600 C CA . LEU A 1 78 ? 20.966 7.683 -4.980 1.00 80.56 78 LEU A CA 1
ATOM 601 C C . LEU A 1 78 ? 20.917 6.333 -5.717 1.00 80.56 78 LEU A C 1
ATOM 603 O O . LEU A 1 78 ? 21.837 6.010 -6.459 1.00 80.56 78 LEU A O 1
ATOM 607 N N . GLN A 1 79 ? 19.843 5.555 -5.546 1.00 80.94 79 GLN A N 1
ATOM 608 C CA . GLN A 1 79 ? 19.696 4.261 -6.223 1.00 80.94 79 GLN A CA 1
ATOM 609 C C . GLN A 1 79 ? 1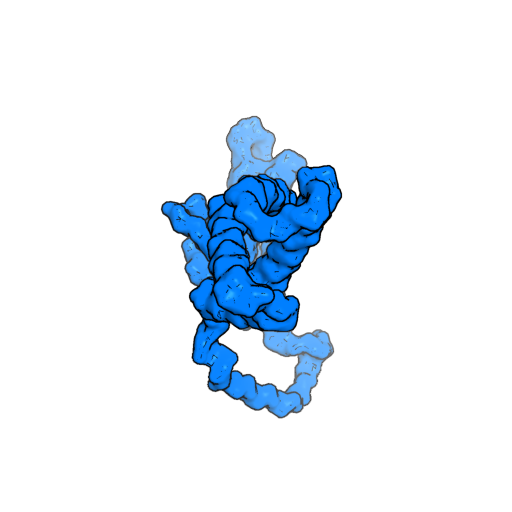9.494 4.446 -7.728 1.00 80.94 79 GLN A C 1
ATOM 611 O O . GLN A 1 79 ? 20.107 3.741 -8.523 1.00 80.94 79 GLN A O 1
ATOM 616 N N . SER A 1 80 ? 18.704 5.447 -8.110 1.00 79.19 80 SER A N 1
ATOM 617 C CA . SER A 1 80 ? 18.480 5.814 -9.511 1.00 79.19 80 SER A CA 1
ATOM 618 C C . SER A 1 80 ? 19.797 6.224 -10.192 1.00 79.19 80 SER A C 1
ATOM 620 O O . SER A 1 80 ? 20.144 5.713 -11.256 1.00 79.19 80 SER A O 1
ATOM 622 N N . ALA A 1 81 ? 20.606 7.054 -9.523 1.00 82.12 81 ALA A N 1
ATOM 623 C CA . ALA A 1 81 ? 21.928 7.452 -10.007 1.00 82.12 81 ALA A CA 1
ATOM 624 C C . ALA A 1 81 ? 22.894 6.261 -10.154 1.00 82.12 81 ALA A C 1
ATOM 626 O O . ALA A 1 81 ? 23.618 6.172 -11.146 1.00 82.12 81 ALA A O 1
ATOM 627 N N . MET A 1 82 ? 22.883 5.315 -9.208 1.00 84.44 82 MET A N 1
ATOM 628 C CA . MET A 1 82 ? 23.689 4.093 -9.315 1.00 84.44 82 MET A CA 1
ATOM 629 C C . MET A 1 82 ? 23.298 3.247 -10.532 1.00 84.44 82 MET A C 1
ATOM 631 O O . MET A 1 82 ? 24.180 2.760 -11.234 1.00 84.44 82 MET A O 1
ATOM 635 N N . ILE A 1 83 ? 21.999 3.101 -10.814 1.00 83.44 83 ILE A N 1
ATOM 636 C CA . ILE A 1 83 ? 21.510 2.363 -11.990 1.00 83.44 83 ILE A CA 1
ATOM 637 C C . ILE A 1 83 ? 22.013 3.019 -13.282 1.00 83.44 83 ILE A C 1
ATOM 639 O O . ILE A 1 83 ? 22.540 2.326 -14.153 1.00 83.44 83 ILE A O 1
ATOM 643 N N . ALA A 1 84 ? 21.936 4.349 -13.379 1.00 82.00 84 ALA A N 1
ATOM 644 C CA . ALA A 1 84 ? 22.467 5.088 -14.524 1.00 82.00 84 ALA A CA 1
ATOM 645 C C . ALA A 1 84 ? 23.980 4.867 -14.707 1.00 82.00 84 ALA A C 1
ATOM 647 O O . ALA A 1 84 ? 24.451 4.631 -15.816 1.00 82.00 84 ALA A O 1
ATOM 648 N N . LEU A 1 85 ? 24.762 4.900 -13.626 1.00 85.50 85 LEU A N 1
ATOM 649 C CA . LEU A 1 85 ? 26.205 4.651 -13.705 1.00 85.50 85 LEU A CA 1
ATOM 650 C C . LEU A 1 85 ? 26.526 3.222 -14.161 1.00 85.50 85 LEU A C 1
ATOM 652 O O . LEU A 1 85 ? 27.434 3.030 -14.971 1.00 85.50 85 LEU A O 1
ATOM 656 N N . ILE A 1 86 ? 25.762 2.231 -13.693 1.00 87.12 86 ILE A N 1
ATOM 657 C CA . ILE A 1 86 ? 25.899 0.838 -14.135 1.00 87.12 86 ILE A CA 1
ATOM 658 C C . ILE A 1 86 ? 25.625 0.731 -15.637 1.00 87.12 86 ILE A C 1
ATOM 660 O O . ILE A 1 86 ? 26.418 0.124 -16.359 1.00 87.12 86 ILE A O 1
ATOM 664 N N . TRP A 1 87 ? 24.550 1.353 -16.132 1.00 84.50 87 TRP A N 1
ATOM 665 C CA . TRP A 1 87 ? 24.244 1.331 -17.562 1.00 84.50 87 TRP A CA 1
ATOM 666 C C . TRP A 1 87 ? 25.340 1.980 -18.409 1.00 84.50 87 TRP A C 1
ATOM 668 O O . TRP A 1 87 ? 25.710 1.423 -19.443 1.00 84.50 87 TRP A O 1
ATOM 678 N N . LEU A 1 88 ? 25.903 3.104 -17.953 1.00 84.56 88 LEU A N 1
ATOM 679 C CA . LEU A 1 88 ? 27.027 3.755 -18.627 1.00 84.56 88 LEU A CA 1
ATOM 680 C C . LEU A 1 88 ? 28.252 2.842 -18.688 1.00 84.56 88 LEU A C 1
ATOM 682 O O . LEU A 1 88 ? 28.850 2.687 -19.750 1.00 84.56 88 LEU A O 1
ATOM 686 N N . GLY A 1 89 ? 28.620 2.224 -17.563 1.00 87.94 89 GLY A N 1
ATOM 687 C CA . GLY A 1 89 ? 29.774 1.327 -17.494 1.00 87.94 89 GLY A CA 1
ATOM 688 C C . GLY A 1 89 ? 29.644 0.146 -18.457 1.00 87.94 89 GLY A C 1
ATOM 689 O O . GLY A 1 89 ? 30.579 -0.165 -19.195 1.00 87.94 89 GLY A O 1
ATOM 690 N N . ILE A 1 90 ? 28.457 -0.460 -18.516 1.00 86.25 90 ILE A N 1
ATOM 691 C CA . ILE A 1 90 ? 28.150 -1.557 -19.442 1.00 86.25 90 ILE A CA 1
ATOM 692 C C . ILE A 1 90 ? 28.203 -1.089 -20.892 1.00 86.25 90 ILE A C 1
ATOM 694 O O . ILE A 1 90 ? 28.790 -1.759 -21.740 1.00 86.25 90 ILE A O 1
ATOM 698 N N . TYR A 1 91 ? 27.621 0.070 -21.186 1.00 82.88 91 TYR A N 1
ATOM 699 C CA . TYR A 1 91 ? 27.676 0.642 -22.522 1.00 82.88 91 TYR A CA 1
ATOM 700 C C . TYR A 1 91 ? 29.125 0.882 -22.976 1.00 82.88 91 TYR A C 1
ATOM 702 O O . TYR A 1 91 ? 29.484 0.496 -24.087 1.00 82.88 91 TYR A O 1
ATOM 710 N N . LEU A 1 92 ? 29.973 1.462 -22.120 1.00 84.19 92 LEU A N 1
ATOM 711 C CA . LEU A 1 92 ? 31.389 1.698 -22.422 1.00 84.19 92 LEU A CA 1
ATOM 712 C C . LEU A 1 92 ? 32.147 0.388 -22.669 1.00 84.19 92 LEU A C 1
ATOM 714 O O . LEU A 1 92 ? 32.962 0.318 -23.591 1.00 84.19 92 LEU A O 1
ATOM 718 N N . LEU A 1 93 ? 31.842 -0.659 -21.899 1.00 88.19 93 LEU A N 1
ATOM 719 C CA . LEU A 1 93 ? 32.395 -1.997 -22.105 1.00 88.19 93 LEU A CA 1
ATOM 720 C C . LEU A 1 93 ? 32.003 -2.562 -23.480 1.00 88.19 93 LEU A C 1
ATOM 722 O O . LEU A 1 93 ? 32.871 -3.007 -24.232 1.00 88.19 93 LEU A O 1
ATOM 726 N N . LEU A 1 94 ? 30.713 -2.511 -23.833 1.00 82.38 94 LEU A N 1
ATOM 727 C CA . LEU A 1 94 ? 30.211 -2.975 -25.133 1.00 82.38 94 LEU A CA 1
ATOM 728 C C . LEU A 1 94 ? 30.792 -2.164 -26.291 1.00 82.38 94 LEU A C 1
ATOM 730 O O . LEU A 1 94 ? 31.134 -2.726 -27.328 1.00 82.38 94 LEU A O 1
ATOM 734 N N . TRP A 1 95 ? 30.941 -0.853 -26.112 1.00 80.94 95 TRP A N 1
ATOM 735 C CA . TRP A 1 95 ? 31.568 0.029 -27.088 1.00 80.94 95 TRP A CA 1
ATOM 736 C C . TRP A 1 95 ? 33.041 -0.331 -27.318 1.00 80.94 95 TRP A C 1
ATOM 738 O O . TRP A 1 95 ? 33.488 -0.409 -28.464 1.00 80.94 95 TRP A O 1
ATOM 748 N N . MET A 1 96 ? 33.790 -0.610 -26.247 1.00 83.50 96 MET A N 1
ATOM 749 C CA . MET A 1 96 ? 35.187 -1.038 -26.334 1.00 83.50 96 MET A CA 1
ATOM 750 C C . MET A 1 96 ? 35.319 -2.401 -27.031 1.00 83.50 96 MET A C 1
ATOM 752 O O . MET A 1 96 ? 36.153 -2.553 -27.923 1.00 83.50 96 MET A O 1
ATOM 756 N N . LEU A 1 97 ? 34.460 -3.367 -26.687 1.00 82.50 97 LEU A N 1
ATOM 757 C CA . LEU A 1 97 ? 34.378 -4.668 -27.365 1.00 82.50 97 LEU A CA 1
ATOM 758 C C . LEU A 1 97 ? 34.032 -4.513 -28.849 1.00 82.50 97 LEU A C 1
ATOM 760 O O . LEU A 1 97 ? 34.683 -5.111 -29.702 1.00 82.50 97 LEU A O 1
ATOM 764 N N . GLY A 1 98 ? 33.059 -3.657 -29.166 1.00 78.88 98 GLY A N 1
ATOM 765 C CA . GLY A 1 98 ? 32.700 -3.322 -30.539 1.00 78.88 98 GLY A CA 1
ATOM 766 C C . GLY A 1 98 ? 33.886 -2.750 -31.313 1.00 78.88 98 GLY A C 1
ATOM 767 O O . GLY A 1 98 ? 34.116 -3.157 -32.446 1.00 78.88 98 GLY A O 1
ATOM 768 N N . ARG A 1 99 ? 34.700 -1.877 -30.704 1.00 79.56 99 ARG A N 1
ATOM 769 C CA . ARG A 1 99 ? 35.936 -1.385 -31.336 1.00 79.56 99 ARG A CA 1
ATOM 770 C C . ARG A 1 99 ? 36.932 -2.503 -31.634 1.00 79.56 99 ARG A C 1
ATOM 772 O O . ARG A 1 99 ? 37.494 -2.517 -32.724 1.00 79.56 99 ARG A O 1
ATOM 779 N N . LEU A 1 100 ? 37.134 -3.433 -30.701 1.00 83.81 100 LEU A N 1
ATOM 780 C CA . LEU A 1 100 ? 38.049 -4.566 -30.887 1.00 83.81 100 LEU A CA 1
ATOM 781 C C . LEU A 1 100 ? 37.579 -5.516 -31.999 1.00 83.81 100 LEU A C 1
ATOM 783 O O . LEU A 1 100 ? 38.401 -6.050 -32.737 1.00 83.81 100 LEU A O 1
ATOM 787 N N . MET A 1 101 ? 36.265 -5.696 -32.149 1.00 76.62 101 MET A N 1
ATOM 788 C CA . MET A 1 101 ? 35.661 -6.607 -33.130 1.00 76.62 101 MET A CA 1
ATOM 789 C C . MET A 1 101 ? 35.273 -5.933 -34.456 1.00 76.62 101 MET A C 1
ATOM 791 O O . MET A 1 101 ? 34.609 -6.553 -35.282 1.00 76.62 101 MET A O 1
ATOM 795 N N . SER A 1 102 ? 35.683 -4.678 -34.687 1.00 80.06 102 SER A N 1
ATOM 796 C CA . SER A 1 102 ? 35.292 -3.879 -35.868 1.00 80.06 102 SER A CA 1
ATOM 797 C C . SER A 1 102 ? 33.777 -3.656 -36.020 1.00 80.06 102 SER A C 1
ATOM 799 O O . SER A 1 102 ? 33.276 -3.380 -37.107 1.00 80.06 102 SER A O 1
ATOM 801 N N . GLY A 1 103 ? 33.046 -3.728 -34.911 1.00 72.25 103 GLY A N 1
ATOM 802 C CA . GLY A 1 103 ? 31.614 -3.489 -34.813 1.00 72.25 103 GLY A CA 1
ATOM 803 C C . GLY A 1 103 ? 30.921 -4.521 -33.929 1.00 72.25 103 GLY A C 1
ATOM 804 O O . GLY A 1 103 ? 31.401 -5.636 -33.739 1.00 72.25 103 GLY A O 1
ATOM 805 N N . MET A 1 104 ? 29.761 -4.147 -33.391 1.00 77.31 104 MET A N 1
ATOM 806 C CA . MET A 1 104 ? 28.863 -5.073 -32.704 1.00 77.31 104 MET A CA 1
ATOM 807 C C . MET A 1 104 ? 27.517 -5.087 -33.438 1.00 77.31 104 MET A C 1
ATOM 809 O O . MET A 1 104 ? 26.875 -4.038 -33.533 1.00 77.31 104 MET A O 1
ATOM 813 N N . PRO A 1 105 ? 27.072 -6.240 -33.965 1.00 80.19 105 PRO A N 1
ATOM 814 C CA . PRO A 1 105 ? 25.753 -6.364 -34.568 1.00 80.19 105 PRO A CA 1
ATOM 815 C C . PRO A 1 105 ? 24.641 -6.019 -33.569 1.00 80.19 105 PRO A C 1
ATOM 817 O O . PRO A 1 105 ? 24.677 -6.457 -32.417 1.00 80.19 105 PRO A O 1
ATOM 820 N N . LEU A 1 106 ? 23.609 -5.306 -34.032 1.00 73.38 106 LEU A N 1
ATOM 821 C CA . LEU A 1 106 ? 22.447 -4.930 -33.215 1.00 73.38 106 LEU A CA 1
ATOM 822 C C . LEU A 1 106 ? 21.782 -6.128 -32.498 1.00 73.38 106 LEU A C 1
ATOM 824 O O . LEU A 1 106 ? 21.465 -5.990 -31.318 1.00 73.38 106 LEU A O 1
ATOM 828 N N . PRO A 1 107 ? 21.608 -7.315 -33.119 1.00 77.19 107 PRO A N 1
ATOM 829 C CA . PRO A 1 107 ? 21.022 -8.459 -32.418 1.00 77.19 107 PRO A CA 1
ATOM 830 C C . PRO A 1 107 ? 21.863 -8.933 -31.227 1.00 77.19 107 PRO A C 1
ATOM 832 O O . PRO A 1 107 ? 21.310 -9.263 -30.183 1.00 77.19 107 PRO A O 1
ATOM 835 N N . ILE A 1 108 ? 23.195 -8.922 -31.357 1.00 77.19 108 ILE A N 1
ATOM 836 C CA . ILE A 1 108 ? 24.119 -9.312 -30.280 1.00 77.19 108 ILE A CA 1
ATOM 837 C C . ILE A 1 108 ? 24.051 -8.294 -29.140 1.00 77.19 108 ILE A C 1
ATOM 839 O O . ILE A 1 108 ? 24.013 -8.671 -27.971 1.00 77.19 108 ILE A O 1
ATOM 843 N N . TYR A 1 109 ? 23.961 -7.009 -29.484 1.00 78.31 109 TYR A N 1
ATOM 844 C CA . TYR A 1 109 ? 23.784 -5.928 -28.524 1.00 78.31 109 TYR A CA 1
ATOM 845 C C . TYR A 1 109 ? 22.490 -6.075 -27.705 1.00 78.31 109 TYR A C 1
ATOM 847 O O . TYR A 1 109 ? 22.515 -6.004 -26.476 1.00 78.31 109 TYR A O 1
ATOM 855 N N . LEU A 1 110 ? 21.357 -6.324 -28.370 1.00 78.50 110 LEU A N 1
ATOM 856 C CA . LEU A 1 110 ? 20.063 -6.518 -27.706 1.00 78.50 110 LEU A CA 1
ATOM 857 C C . LEU A 1 110 ? 20.039 -7.796 -26.859 1.00 78.50 110 LEU A C 1
ATOM 859 O O . LEU A 1 110 ? 19.541 -7.778 -25.733 1.00 78.50 110 LEU A O 1
ATOM 863 N N . LEU A 1 111 ? 20.616 -8.886 -27.373 1.00 83.44 111 LEU A N 1
ATOM 864 C CA . LEU A 1 111 ? 20.738 -10.147 -26.644 1.00 83.44 111 LEU A CA 1
ATOM 865 C C . LEU A 1 111 ? 21.552 -9.968 -25.357 1.00 83.44 111 LEU A C 1
ATOM 867 O O . LEU A 1 111 ? 21.151 -10.471 -24.309 1.00 83.44 111 LEU A O 1
ATOM 871 N N . PHE A 1 112 ? 22.653 -9.214 -25.415 1.00 88.81 112 PHE A N 1
ATOM 872 C CA . PHE A 1 112 ? 23.458 -8.906 -24.237 1.00 88.81 112 PHE A CA 1
ATOM 873 C C . PHE A 1 112 ? 22.627 -8.204 -23.155 1.00 88.81 112 PHE A C 1
ATOM 875 O O . PHE A 1 112 ? 22.640 -8.636 -22.004 1.00 88.81 112 PHE A O 1
ATOM 882 N N . TRP A 1 113 ? 21.870 -7.161 -23.510 1.00 85.50 113 TRP A N 1
ATOM 883 C CA . TRP A 1 113 ? 21.030 -6.442 -22.546 1.00 85.50 113 TRP A CA 1
ATOM 884 C C . TRP A 1 113 ? 19.905 -7.306 -21.978 1.00 85.50 113 TRP A C 1
ATOM 886 O O . TRP A 1 113 ? 19.614 -7.215 -20.786 1.00 85.50 113 TRP A O 1
ATOM 896 N N . ALA A 1 114 ? 19.305 -8.179 -22.790 1.00 82.00 114 ALA A N 1
ATOM 897 C CA . ALA A 1 114 ? 18.297 -9.125 -22.320 1.00 82.00 114 ALA A CA 1
ATOM 898 C C . ALA A 1 114 ? 18.876 -10.099 -21.279 1.00 82.00 114 ALA A C 1
ATOM 900 O O . ALA A 1 114 ? 18.300 -10.270 -20.204 1.00 82.00 114 ALA A O 1
ATOM 901 N N . ILE A 1 115 ? 20.047 -10.682 -21.563 1.00 90.06 115 ILE A N 1
ATOM 902 C CA . ILE A 1 115 ? 20.753 -11.580 -20.638 1.00 90.06 115 ILE A CA 1
ATOM 903 C C . ILE A 1 115 ? 21.165 -10.827 -19.370 1.00 90.06 115 ILE A C 1
ATOM 905 O O . ILE A 1 115 ? 20.938 -11.315 -18.266 1.00 90.06 115 ILE A O 1
ATOM 909 N N . PHE A 1 116 ? 21.730 -9.627 -19.507 1.00 88.94 116 PHE A N 1
ATOM 910 C CA . PHE A 1 116 ? 22.148 -8.811 -18.372 1.00 88.94 116 PHE A CA 1
ATOM 911 C C . PHE A 1 116 ? 20.965 -8.443 -17.467 1.00 88.94 116 PHE A C 1
ATOM 913 O O . PHE A 1 116 ? 21.037 -8.630 -16.253 1.00 88.94 116 PHE A O 1
ATOM 920 N N . GLY A 1 117 ? 19.855 -7.983 -18.051 1.00 81.81 117 GLY A N 1
ATOM 921 C CA . GLY A 1 117 ? 18.624 -7.691 -17.321 1.00 81.81 117 GLY A CA 1
ATOM 922 C C . GLY A 1 117 ? 18.092 -8.912 -16.580 1.00 81.81 117 GLY A C 1
ATOM 923 O O . GLY A 1 117 ? 17.747 -8.810 -15.406 1.00 81.81 117 GLY A O 1
ATOM 924 N N . PHE A 1 118 ? 18.103 -10.081 -17.225 1.00 83.38 118 PHE A N 1
ATOM 925 C CA . PHE A 1 118 ? 17.712 -11.338 -16.593 1.00 83.38 118 PHE A CA 1
ATOM 926 C C . PHE A 1 118 ? 18.619 -11.703 -15.408 1.00 83.38 118 PHE A C 1
ATOM 928 O O . PHE A 1 118 ? 18.116 -11.991 -14.324 1.00 83.38 118 PHE A O 1
ATOM 935 N N . ILE A 1 119 ? 19.945 -11.633 -15.577 1.00 89.69 119 ILE A N 1
ATOM 936 C CA . ILE A 1 119 ? 20.921 -11.918 -14.511 1.00 89.69 119 ILE A CA 1
ATOM 937 C C . ILE A 1 119 ? 20.729 -10.962 -13.332 1.00 89.69 119 ILE A C 1
ATOM 939 O O . ILE A 1 119 ? 20.667 -11.410 -12.191 1.00 89.69 119 ILE A O 1
ATOM 943 N N . MET A 1 120 ? 20.602 -9.658 -13.589 1.00 85.50 120 MET A N 1
ATOM 944 C CA . MET A 1 120 ? 20.419 -8.656 -12.536 1.00 85.50 120 MET A CA 1
ATOM 945 C C . MET A 1 120 ? 19.071 -8.794 -11.838 1.00 85.50 120 MET A C 1
ATOM 947 O O . MET A 1 120 ? 19.014 -8.716 -10.613 1.00 85.50 120 MET A O 1
ATOM 951 N N . GLY A 1 121 ? 18.000 -9.048 -12.593 1.00 81.38 121 GLY A N 1
ATOM 952 C CA . GLY A 1 121 ? 16.685 -9.350 -12.038 1.00 81.38 121 GLY A CA 1
ATOM 953 C C . GLY A 1 121 ? 16.727 -10.581 -11.136 1.00 81.38 121 GLY A C 1
ATOM 954 O O . GLY A 1 121 ? 16.192 -10.542 -10.036 1.00 81.38 121 GLY A O 1
ATOM 955 N N . TYR A 1 122 ? 17.431 -11.636 -11.545 1.00 81.38 122 TYR A N 1
ATOM 956 C CA . TYR A 1 122 ? 17.588 -12.855 -10.751 1.00 81.38 122 TYR A CA 1
ATOM 957 C C . TYR A 1 122 ? 18.513 -12.695 -9.530 1.00 81.38 122 TYR A C 1
ATOM 959 O O . TYR A 1 122 ? 18.303 -13.344 -8.506 1.00 81.38 122 TYR A O 1
ATOM 967 N N . ALA A 1 123 ? 19.560 -11.872 -9.634 1.00 86.12 123 ALA A N 1
ATOM 968 C CA . ALA A 1 123 ? 20.553 -11.681 -8.577 1.00 86.12 123 ALA A CA 1
ATOM 969 C C . ALA A 1 123 ? 20.105 -10.681 -7.502 1.00 86.12 123 ALA A C 1
ATOM 971 O O . ALA A 1 123 ? 20.429 -10.863 -6.330 1.00 86.12 123 ALA A O 1
ATOM 972 N N . LEU A 1 124 ? 19.400 -9.618 -7.903 1.00 82.69 124 LEU A N 1
ATOM 973 C CA . LEU A 1 124 ? 18.938 -8.551 -7.010 1.00 82.69 124 LEU A CA 1
ATOM 974 C C . LEU A 1 124 ? 17.462 -8.667 -6.641 1.00 82.69 124 LEU A C 1
ATOM 976 O O . LEU A 1 124 ? 17.050 -8.111 -5.625 1.00 82.69 124 LEU A O 1
ATOM 980 N N . GLY A 1 125 ? 16.666 -9.332 -7.475 1.00 77.44 125 GLY A N 1
ATOM 981 C CA . GLY A 1 125 ? 15.282 -9.623 -7.154 1.00 77.44 125 GLY A CA 1
ATOM 982 C C . GLY A 1 125 ? 15.210 -10.654 -6.047 1.00 77.44 125 GLY A C 1
ATOM 983 O O . GLY A 1 125 ? 16.010 -11.592 -5.991 1.00 77.44 125 GLY A O 1
ATOM 984 N N . GLU A 1 126 ? 14.233 -10.492 -5.163 1.00 67.75 126 GLU A N 1
ATOM 985 C CA . GLU A 1 126 ? 13.894 -11.573 -4.257 1.00 67.75 126 GLU A CA 1
ATOM 986 C C . GLU A 1 126 ? 13.531 -12.790 -5.095 1.00 67.75 126 GLU A C 1
ATOM 988 O O . GLU A 1 126 ? 12.622 -12.761 -5.933 1.00 67.75 126 GLU A O 1
ATOM 993 N N . ARG A 1 127 ? 14.285 -13.870 -4.886 1.00 59.72 127 ARG A N 1
ATOM 994 C CA . ARG A 1 127 ? 13.846 -15.170 -5.358 1.00 59.72 127 ARG A CA 1
ATOM 995 C C . ARG A 1 127 ? 12.507 -15.409 -4.666 1.00 59.72 127 ARG A C 1
ATOM 997 O O . ARG A 1 127 ? 12.481 -15.305 -3.437 1.00 59.72 127 ARG A O 1
ATOM 1004 N N . PRO A 1 128 ? 11.416 -15.706 -5.398 1.00 53.53 128 PRO A N 1
ATOM 1005 C CA . PRO A 1 128 ? 10.230 -16.236 -4.743 1.00 53.53 128 PRO A CA 1
ATOM 1006 C C . PRO A 1 128 ? 10.731 -17.381 -3.875 1.00 53.53 128 PRO A C 1
ATOM 1008 O O . PRO A 1 128 ? 11.464 -18.230 -4.392 1.00 53.53 128 PRO A O 1
ATOM 1011 N N . ALA A 1 129 ? 10.476 -17.306 -2.564 1.00 51.94 129 ALA A N 1
ATOM 1012 C CA . ALA A 1 129 ? 11.036 -18.234 -1.594 1.00 51.94 129 ALA A CA 1
ATOM 1013 C C . ALA A 1 129 ? 10.974 -19.638 -2.195 1.00 51.94 129 ALA A C 1
ATOM 1015 O O . ALA A 1 129 ? 9.894 -20.109 -2.559 1.00 51.94 129 ALA A O 1
ATOM 1016 N N . SER A 1 130 ? 12.139 -20.259 -2.390 1.00 47.25 130 SER A N 1
ATOM 1017 C CA . SER A 1 130 ? 12.314 -21.471 -3.199 1.00 47.25 130 SER A CA 1
ATOM 1018 C C . SER A 1 130 ? 11.591 -22.713 -2.640 1.00 47.25 130 SER A C 1
ATOM 1020 O O . SER A 1 130 ? 11.916 -23.829 -3.023 1.00 47.25 130 SER A O 1
ATOM 1022 N N . GLY A 1 131 ? 10.625 -22.532 -1.734 1.00 42.72 131 GLY A N 1
ATOM 1023 C CA . GLY A 1 131 ? 9.671 -23.522 -1.246 1.00 42.72 131 GLY A CA 1
ATOM 1024 C C . GLY A 1 131 ? 8.259 -23.417 -1.846 1.00 42.72 131 GLY A C 1
ATOM 1025 O O . GLY A 1 131 ? 7.436 -24.274 -1.556 1.00 42.72 131 GLY A O 1
ATOM 1026 N N . ALA A 1 132 ? 7.950 -22.434 -2.703 1.00 46.41 132 ALA A N 1
ATOM 1027 C CA . ALA A 1 132 ? 6.629 -22.325 -3.351 1.00 46.41 132 ALA A CA 1
ATOM 1028 C C . ALA A 1 132 ? 6.539 -23.039 -4.719 1.00 46.41 132 ALA A C 1
ATOM 1030 O O . ALA A 1 132 ? 5.664 -22.746 -5.532 1.00 46.41 132 ALA A O 1
ATOM 1031 N N . MET A 1 133 ? 7.442 -23.985 -4.987 1.00 44.84 133 MET A N 1
ATOM 1032 C CA . MET A 1 133 ? 7.374 -24.886 -6.137 1.00 44.84 133 MET A CA 1
ATOM 1033 C C . MET A 1 133 ? 7.216 -26.313 -5.596 1.00 44.84 133 MET A C 1
ATOM 1035 O O . MET A 1 133 ? 8.196 -27.021 -5.400 1.00 44.84 133 MET A O 1
ATOM 1039 N N . GLY A 1 134 ? 5.976 -26.708 -5.283 1.00 42.12 134 GLY A N 1
ATOM 1040 C CA . GLY A 1 134 ? 5.665 -28.080 -4.865 1.00 42.12 134 GLY A CA 1
ATOM 1041 C C . GLY A 1 134 ? 5.010 -28.256 -3.495 1.00 42.12 134 GLY A C 1
ATOM 1042 O O . GLY A 1 134 ? 5.299 -29.233 -2.817 1.00 42.12 134 GLY A O 1
ATOM 1043 N N . ILE A 1 135 ? 4.055 -27.407 -3.116 1.00 40.50 135 ILE A N 1
ATOM 1044 C CA . ILE A 1 135 ? 2.838 -27.976 -2.532 1.00 40.50 135 ILE A CA 1
ATOM 1045 C C . ILE A 1 135 ? 1.878 -28.077 -3.704 1.00 40.50 135 ILE A C 1
ATOM 1047 O O . ILE A 1 135 ? 1.332 -27.083 -4.177 1.00 40.50 135 ILE A O 1
ATOM 1051 N N . VAL A 1 136 ? 1.759 -29.302 -4.223 1.00 43.66 136 VAL A N 1
ATOM 1052 C CA . VAL A 1 136 ? 0.537 -29.778 -4.866 1.00 43.66 136 VAL A CA 1
ATOM 1053 C C . VAL A 1 136 ? -0.596 -29.130 -4.098 1.00 43.66 136 VAL A C 1
ATOM 1055 O O . VAL A 1 136 ? -0.759 -29.438 -2.918 1.00 43.66 136 VAL A O 1
ATOM 1058 N N . ALA A 1 137 ? -1.308 -28.189 -4.727 1.00 40.97 137 ALA A N 1
ATOM 1059 C CA . ALA A 1 137 ? -2.597 -27.764 -4.224 1.00 40.97 137 ALA A CA 1
ATOM 1060 C C . ALA A 1 137 ? -3.299 -29.062 -3.852 1.00 40.97 137 ALA A C 1
ATOM 1062 O O . ALA A 1 137 ? -3.524 -29.892 -4.742 1.00 40.97 137 ALA A O 1
ATOM 1063 N N . ALA A 1 138 ? -3.501 -29.287 -2.546 1.00 39.16 138 ALA A N 1
ATOM 1064 C CA . ALA A 1 138 ? -4.249 -30.435 -2.075 1.00 39.16 138 ALA A CA 1
ATOM 1065 C C . ALA A 1 138 ? -5.461 -30.515 -3.001 1.00 39.16 138 ALA A C 1
ATOM 1067 O O . ALA A 1 138 ? -6.030 -29.447 -3.282 1.00 39.16 138 ALA A O 1
ATOM 1068 N N . PRO A 1 139 ? -5.750 -31.691 -3.597 1.00 37.09 139 PRO A N 1
ATOM 1069 C CA . PRO A 1 139 ? -6.809 -31.811 -4.584 1.00 37.09 139 PRO A CA 1
ATOM 1070 C C . PRO A 1 139 ? -7.979 -31.035 -4.020 1.00 37.09 139 PRO A C 1
ATOM 1072 O O . PRO A 1 139 ? -8.389 -31.339 -2.899 1.00 37.09 139 PRO A O 1
ATOM 1075 N N . ARG A 1 140 ? -8.404 -29.964 -4.722 1.00 46.31 140 ARG A N 1
ATOM 1076 C CA . ARG A 1 140 ? -9.622 -29.227 -4.365 1.00 46.31 140 ARG A CA 1
ATOM 1077 C C . ARG A 1 140 ? -10.595 -30.323 -3.970 1.00 46.31 140 ARG A C 1
ATOM 1079 O O . ARG A 1 140 ? -10.843 -31.144 -4.864 1.00 46.31 140 ARG A O 1
ATOM 1086 N N . PRO A 1 141 ? -11.023 -30.423 -2.694 1.00 45.72 141 PRO A N 1
ATOM 1087 C CA . PRO A 1 141 ? -11.885 -31.512 -2.290 1.00 45.72 141 PRO A CA 1
ATOM 1088 C C . PRO A 1 141 ? -13.007 -31.501 -3.307 1.00 45.72 141 PRO A C 1
ATOM 1090 O O . PRO A 1 141 ? -13.607 -30.454 -3.576 1.00 45.72 141 PRO A O 1
ATOM 1093 N N . THR A 1 142 ? -13.080 -32.619 -4.029 1.00 39.59 142 THR A N 1
ATOM 1094 C CA . THR A 1 142 ? -14.045 -32.916 -5.079 1.00 39.59 142 THR A CA 1
ATOM 1095 C C . THR A 1 142 ? -15.322 -32.217 -4.712 1.00 39.59 142 THR A C 1
ATOM 1097 O O . THR A 1 142 ? -15.865 -32.637 -3.702 1.00 39.59 142 THR A O 1
ATOM 1100 N N . ARG A 1 143 ? -15.693 -31.149 -5.451 1.00 47.09 143 ARG A N 1
ATOM 1101 C CA . ARG A 1 143 ? -16.883 -30.302 -5.244 1.00 47.09 143 ARG A CA 1
ATOM 1102 C C . ARG A 1 143 ? -17.861 -31.009 -4.314 1.00 47.09 143 ARG A C 1
ATOM 1104 O O . ARG A 1 143 ? -18.750 -31.717 -4.789 1.00 47.09 143 ARG A O 1
ATOM 1111 N N . ASP A 1 144 ? -17.649 -30.849 -3.011 1.00 43.31 144 ASP A N 1
ATOM 1112 C CA . ASP A 1 144 ? -18.624 -31.309 -2.052 1.00 43.31 144 ASP A CA 1
ATOM 1113 C C . ASP A 1 144 ? -19.764 -30.367 -2.338 1.00 43.31 144 ASP A C 1
ATOM 1115 O O . ASP A 1 144 ? -19.591 -29.145 -2.302 1.00 43.31 144 ASP A O 1
ATOM 1119 N N . VAL A 1 145 ? -20.853 -30.951 -2.832 1.00 49.75 145 VAL A N 1
ATOM 1120 C CA . VAL A 1 145 ? -22.091 -30.272 -3.175 1.00 49.75 145 VAL A CA 1
ATOM 1121 C C . VAL A 1 145 ? -22.284 -29.188 -2.133 1.00 49.75 145 VAL A C 1
ATOM 1123 O O . VAL A 1 145 ? -22.519 -29.509 -0.969 1.00 49.75 145 VAL A O 1
ATOM 1126 N N . VAL A 1 146 ? -22.063 -27.928 -2.536 1.00 50.75 146 VAL A N 1
ATOM 1127 C CA . VAL A 1 146 ? -22.125 -26.776 -1.640 1.00 50.75 146 VAL A CA 1
ATOM 1128 C C . VAL A 1 146 ? -23.510 -26.852 -1.033 1.00 50.75 146 VAL A C 1
ATOM 1130 O O . VAL A 1 146 ? -24.496 -26.563 -1.712 1.00 50.75 146 VAL A O 1
ATOM 1133 N N . ARG A 1 147 ? -23.602 -27.326 0.215 1.00 50.59 147 ARG A N 1
ATOM 1134 C CA . ARG A 1 147 ? -24.820 -27.189 0.995 1.00 50.59 147 ARG A CA 1
ATOM 1135 C C . ARG A 1 147 ? -25.034 -25.694 1.024 1.00 50.59 147 ARG A C 1
ATOM 1137 O O . ARG A 1 147 ? -24.220 -24.972 1.597 1.00 50.59 147 ARG A O 1
ATOM 1144 N N . SER A 1 148 ? -26.058 -25.243 0.307 1.00 50.06 148 SER A N 1
ATOM 1145 C CA . SER A 1 148 ? -26.456 -23.849 0.307 1.00 50.06 148 SER A CA 1
ATOM 1146 C C . SER A 1 148 ? -26.533 -23.431 1.764 1.00 50.06 148 SER A C 1
ATOM 1148 O O . SER A 1 148 ? -27.286 -24.027 2.541 1.00 50.06 148 SER A O 1
ATOM 1150 N N . THR A 1 149 ? -25.725 -22.455 2.153 1.00 59.53 149 THR A N 1
ATOM 1151 C CA . THR A 1 149 ? -25.937 -21.807 3.440 1.00 59.53 149 THR A CA 1
ATOM 1152 C C . THR A 1 149 ? -27.363 -21.247 3.444 1.00 59.53 149 THR A C 1
ATOM 1154 O O . THR A 1 149 ? -27.974 -21.073 2.384 1.00 59.53 149 THR A O 1
ATOM 1157 N N . GLY A 1 150 ? -27.908 -20.889 4.611 1.00 75.50 150 GLY A N 1
ATOM 1158 C CA . GLY A 1 150 ? -29.152 -20.099 4.658 1.00 75.50 150 GLY A CA 1
ATOM 1159 C C . GLY A 1 150 ? -29.082 -18.799 3.830 1.00 75.50 150 GLY A C 1
ATOM 1160 O O . GLY A 1 150 ? -30.103 -18.170 3.584 1.00 75.50 150 GLY A O 1
ATOM 1161 N N . PHE A 1 151 ? -27.882 -18.436 3.360 1.00 81.00 151 PHE A N 1
ATOM 1162 C CA . PHE A 1 151 ? -27.551 -17.289 2.524 1.00 81.00 151 PHE A CA 1
ATOM 1163 C C . PHE A 1 151 ? -27.194 -17.668 1.067 1.00 81.00 151 PHE A C 1
ATOM 1165 O O . PHE A 1 151 ? -26.532 -16.911 0.357 1.00 81.00 151 PHE A O 1
ATOM 1172 N N . GLY A 1 152 ? -27.620 -18.839 0.582 1.00 85.25 152 GLY A N 1
ATOM 1173 C CA . GLY A 1 152 ? -27.498 -19.232 -0.824 1.00 85.25 152 GLY A CA 1
ATOM 1174 C C . GLY A 1 152 ? -26.100 -19.723 -1.215 1.00 85.25 152 GLY A C 1
ATOM 1175 O O . GLY A 1 152 ? -25.647 -20.759 -0.734 1.00 85.25 152 GLY A O 1
ATOM 1176 N N . ARG A 1 153 ? -25.442 -19.020 -2.152 1.00 84.69 153 ARG A N 1
ATOM 1177 C CA . ARG A 1 153 ? -24.132 -19.406 -2.731 1.00 84.69 153 ARG A CA 1
ATOM 1178 C C . ARG A 1 153 ? -22.927 -18.991 -1.883 1.00 84.69 153 ARG A C 1
ATOM 1180 O O . ARG A 1 153 ? -21.798 -19.274 -2.273 1.00 84.69 153 ARG A O 1
ATOM 1187 N N . ILE A 1 154 ? -23.152 -18.296 -0.772 1.00 81.94 154 ILE A N 1
ATOM 1188 C CA . ILE A 1 154 ? -22.068 -17.841 0.098 1.00 81.94 154 ILE A CA 1
ATOM 1189 C C . ILE A 1 154 ? -21.508 -19.056 0.851 1.00 81.94 154 ILE A C 1
ATOM 1191 O O . ILE A 1 154 ? -22.296 -19.763 1.491 1.00 81.94 154 ILE A O 1
ATOM 1195 N N . PRO A 1 155 ? -20.188 -19.313 0.801 1.00 84.19 155 PRO A N 1
ATOM 1196 C CA . PRO A 1 155 ? -19.561 -20.385 1.568 1.00 84.19 155 PRO A CA 1
ATOM 1197 C C . PRO A 1 155 ? -19.819 -20.245 3.075 1.00 84.19 155 PRO A C 1
ATOM 1199 O O . PRO A 1 155 ? -19.817 -19.141 3.621 1.00 84.19 155 PRO A O 1
ATOM 1202 N N . GLN A 1 156 ? -20.026 -21.367 3.770 1.00 83.50 156 GLN A N 1
ATOM 1203 C CA . GLN A 1 156 ? -20.304 -21.364 5.214 1.00 83.50 156 GLN A CA 1
ATOM 1204 C C . GLN A 1 156 ? -19.153 -20.763 6.030 1.00 83.50 156 GLN A C 1
ATOM 1206 O O . GLN A 1 156 ? -19.399 -20.047 6.997 1.00 83.50 156 GLN A O 1
ATOM 1211 N N . GLU A 1 157 ? -17.915 -21.006 5.610 1.00 83.00 157 GLU A N 1
ATOM 1212 C CA . GLU A 1 157 ? -16.705 -20.408 6.184 1.00 83.00 157 GLU A CA 1
ATOM 1213 C C . GLU A 1 157 ? -16.743 -18.872 6.156 1.00 83.00 157 GLU A C 1
ATOM 1215 O O . GLU A 1 157 ? -16.508 -18.236 7.180 1.00 83.00 157 GLU A O 1
ATOM 1220 N N . THR A 1 158 ? -17.167 -18.271 5.039 1.00 87.50 158 THR A N 1
ATOM 1221 C CA . THR A 1 158 ? -17.331 -16.817 4.918 1.00 87.50 158 THR A CA 1
ATOM 1222 C C . THR A 1 158 ? -18.388 -16.293 5.885 1.00 87.50 158 THR A C 1
ATOM 1224 O O . THR A 1 158 ? -18.174 -15.285 6.550 1.00 87.50 158 THR A O 1
ATOM 1227 N N . VAL A 1 159 ? -19.523 -16.987 6.010 1.00 88.06 159 VAL A N 1
ATOM 1228 C CA . VAL A 1 159 ? -20.594 -16.593 6.941 1.00 88.06 159 VAL A CA 1
ATOM 1229 C C . VAL A 1 159 ? -20.101 -16.626 8.389 1.00 88.06 159 VAL A C 1
ATOM 1231 O O . VAL A 1 159 ? -20.391 -15.706 9.157 1.00 88.06 159 VAL A O 1
ATOM 1234 N N . LEU A 1 160 ? -19.352 -17.666 8.767 1.00 87.12 160 LEU A N 1
ATOM 1235 C CA . LEU A 1 160 ? -18.790 -17.807 10.110 1.00 87.12 160 LEU A CA 1
ATOM 1236 C C . LEU A 1 160 ? -17.794 -16.689 10.422 1.00 87.12 160 LEU A C 1
ATOM 1238 O O . LEU A 1 160 ? -17.909 -16.066 11.477 1.00 87.12 160 LEU A O 1
ATOM 1242 N N . LEU A 1 161 ? -16.884 -16.400 9.492 1.00 87.94 161 LEU A N 1
ATOM 1243 C CA . LEU A 1 161 ? -15.856 -15.372 9.637 1.00 87.94 161 LEU A CA 1
ATOM 1244 C C . LEU A 1 161 ? -16.471 -13.964 9.719 1.00 87.94 161 LEU A C 1
ATOM 1246 O O . LEU A 1 161 ? -16.211 -13.229 10.671 1.00 87.94 161 LEU A O 1
ATOM 1250 N N . LEU A 1 162 ? -17.414 -13.625 8.832 1.00 90.00 162 LEU A N 1
ATOM 1251 C CA . LEU A 1 162 ? -18.164 -12.360 8.907 1.00 90.00 162 LEU A CA 1
ATOM 1252 C C . LEU A 1 162 ? -18.933 -12.218 10.229 1.00 90.00 162 LEU A C 1
ATOM 1254 O O . LEU A 1 162 ? -18.966 -11.143 10.835 1.00 90.00 162 LEU A O 1
ATOM 1258 N N . SER A 1 163 ? -19.525 -13.311 10.715 1.00 90.69 163 SER A N 1
ATOM 1259 C CA . SER A 1 163 ? -20.242 -13.331 11.994 1.00 90.69 163 SER A CA 1
ATOM 1260 C C . SER A 1 163 ? -19.302 -13.202 13.196 1.00 90.69 163 SER A C 1
ATOM 1262 O O . SER A 1 163 ? -19.700 -12.671 14.234 1.00 90.69 163 SER A O 1
ATOM 1264 N N . GLN A 1 164 ? -18.071 -13.709 13.105 1.00 90.44 164 GLN A N 1
ATOM 1265 C CA . GLN A 1 164 ? -17.039 -13.521 14.128 1.00 90.44 164 GLN A CA 1
ATOM 1266 C C . GLN A 1 164 ? -16.572 -12.064 14.170 1.00 90.44 164 GLN A C 1
ATOM 1268 O O . GLN A 1 164 ? -16.626 -11.462 15.241 1.00 90.44 164 GLN A O 1
ATOM 1273 N N . HIS A 1 165 ? -16.227 -11.466 13.026 1.00 90.88 165 HIS A N 1
ATOM 1274 C CA . HIS A 1 165 ? -15.822 -10.058 12.955 1.00 90.88 165 HIS A CA 1
ATOM 1275 C C . HIS A 1 165 ? -16.913 -9.118 13.459 1.00 90.88 165 HIS A C 1
ATOM 1277 O O . HIS A 1 165 ? -16.653 -8.261 14.299 1.00 90.88 165 HIS A O 1
ATOM 1283 N N . THR A 1 166 ? -18.161 -9.332 13.037 1.00 92.44 166 THR A N 1
ATOM 1284 C CA . THR A 1 166 ? -19.293 -8.518 13.503 1.00 92.44 166 THR A CA 1
ATOM 1285 C C . THR A 1 166 ? -19.455 -8.604 15.025 1.00 92.44 166 THR A C 1
ATOM 1287 O O . THR A 1 166 ? -19.660 -7.585 15.682 1.00 92.44 166 THR A O 1
ATOM 1290 N N . ARG A 1 167 ? -19.311 -9.800 15.616 1.00 91.56 167 ARG A N 1
ATOM 1291 C CA . ARG A 1 167 ? -19.359 -9.976 17.079 1.00 91.56 167 ARG A CA 1
ATOM 1292 C C . ARG A 1 167 ? -18.183 -9.310 17.792 1.00 91.56 167 ARG A C 1
ATOM 1294 O O . ARG A 1 167 ? -18.399 -8.726 18.848 1.00 91.56 167 ARG A O 1
ATOM 1301 N N . ALA A 1 168 ? -16.978 -9.369 17.229 1.00 91.00 168 ALA A N 1
ATOM 1302 C CA . ALA A 1 168 ? -15.805 -8.703 17.792 1.00 91.00 168 ALA A CA 1
ATOM 1303 C C . ALA A 1 168 ? -15.977 -7.174 17.804 1.00 91.00 168 ALA A C 1
ATOM 1305 O O . ALA A 1 168 ? -15.724 -6.532 18.824 1.00 91.00 168 ALA A O 1
ATOM 1306 N N . VAL A 1 169 ? -16.494 -6.598 16.712 1.00 91.75 169 VAL A N 1
ATOM 1307 C CA . VAL A 1 169 ? -16.762 -5.155 16.624 1.00 91.75 169 VAL A CA 1
ATOM 1308 C C . VAL A 1 169 ? -17.841 -4.732 17.619 1.00 91.75 169 VAL A C 1
ATOM 1310 O O . VAL A 1 169 ? -17.634 -3.793 18.384 1.00 91.75 169 VAL A O 1
ATOM 1313 N N . MET A 1 170 ? -18.976 -5.438 17.641 1.00 87.81 170 MET A N 1
ATOM 1314 C CA . MET A 1 170 ? -20.116 -5.099 18.503 1.00 87.81 170 MET A CA 1
ATOM 1315 C C . MET A 1 170 ? -19.863 -5.360 19.992 1.00 87.81 170 MET A C 1
ATOM 1317 O O . MET A 1 170 ? -20.481 -4.711 20.832 1.00 87.81 170 MET A O 1
ATOM 1321 N N . GLY A 1 171 ? -19.002 -6.325 20.318 1.00 90.31 171 GLY A N 1
ATOM 1322 C CA . GLY A 1 171 ? -18.653 -6.686 21.686 1.00 90.31 171 GLY A CA 1
ATOM 1323 C C . GLY A 1 171 ? -17.404 -5.943 22.159 1.00 90.31 171 GLY A C 1
ATOM 1324 O O . GLY A 1 171 ? -17.502 -4.769 22.518 1.00 90.31 171 GLY A O 1
ATOM 1325 N N . PRO A 1 172 ? -16.238 -6.612 22.188 1.00 89.25 172 PRO A N 1
ATOM 1326 C CA . PRO A 1 172 ? -15.041 -6.077 22.822 1.00 89.25 172 PRO A CA 1
ATOM 1327 C C . PRO A 1 172 ? -14.566 -4.753 22.210 1.00 89.25 172 PRO A C 1
ATOM 1329 O O . PRO A 1 172 ? -14.201 -3.850 22.955 1.00 89.25 172 PRO A O 1
ATOM 1332 N N . ILE A 1 173 ? -14.582 -4.578 20.885 1.00 90.50 173 ILE A N 1
ATOM 1333 C CA . ILE A 1 173 ? -13.961 -3.387 20.277 1.00 90.50 173 ILE A CA 1
ATOM 1334 C C . ILE A 1 173 ? -14.755 -2.115 20.587 1.00 90.50 173 ILE A C 1
ATOM 1336 O O . ILE A 1 173 ? -14.176 -1.103 20.969 1.00 90.50 173 ILE A O 1
ATOM 1340 N N . CYS A 1 174 ? -16.085 -2.143 20.473 1.00 91.12 174 CYS A N 1
ATOM 1341 C CA . CYS A 1 174 ? -16.906 -0.963 20.757 1.00 91.12 174 CYS A CA 1
ATOM 1342 C C . CYS A 1 174 ? -17.278 -0.804 22.240 1.00 91.12 174 CYS A C 1
ATOM 1344 O O . CYS A 1 174 ? -17.846 0.231 22.602 1.00 91.12 174 CYS A O 1
ATOM 1346 N N . SER A 1 175 ? -16.957 -1.763 23.121 1.00 92.31 175 SER A N 1
ATOM 1347 C CA . SER A 1 175 ? -17.271 -1.645 24.554 1.00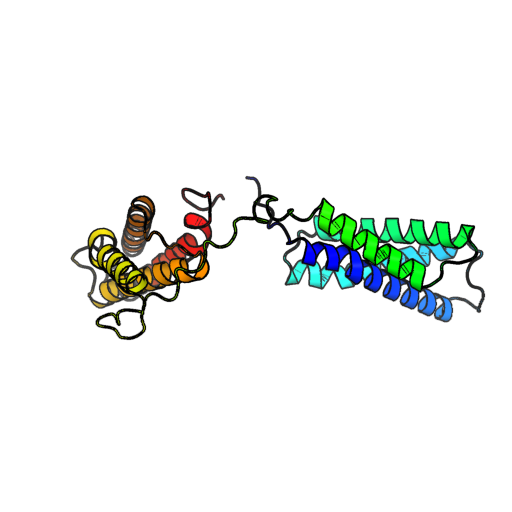 92.31 175 SER A CA 1
ATOM 1348 C C . SER A 1 175 ? -16.473 -0.551 25.264 1.00 92.31 175 SER A C 1
ATOM 1350 O O . SER A 1 175 ? -16.894 -0.083 26.317 1.00 92.31 175 SER A O 1
ATOM 1352 N N . VAL A 1 176 ? -15.350 -0.109 24.687 1.00 92.88 176 VAL A N 1
ATOM 1353 C CA . VAL A 1 176 ? -14.534 0.993 25.230 1.00 92.88 176 VAL A CA 1
ATOM 1354 C C . VAL A 1 176 ? -15.108 2.381 24.920 1.00 92.88 176 VAL A C 1
ATOM 1356 O O . VAL A 1 176 ? -14.604 3.385 25.420 1.00 92.88 176 VAL A O 1
ATOM 1359 N N . LEU A 1 177 ? -16.164 2.469 24.102 1.00 91.06 177 LEU A N 1
ATOM 1360 C CA . LEU A 1 177 ? -16.795 3.744 23.767 1.00 91.06 177 LEU A CA 1
ATOM 1361 C C . LEU A 1 177 ? -17.510 4.352 24.986 1.00 91.06 177 LEU A C 1
ATOM 1363 O O . LEU A 1 177 ? -18.427 3.719 25.528 1.00 91.06 177 LEU A O 1
ATOM 1367 N N . PRO A 1 178 ? -17.203 5.609 25.363 1.00 89.62 178 PRO A N 1
ATOM 1368 C CA . PRO A 1 178 ? -17.827 6.269 26.508 1.00 89.62 178 PRO A CA 1
ATOM 1369 C C . PRO A 1 178 ? -19.348 6.307 26.407 1.00 89.62 178 PRO A C 1
ATOM 1371 O O . PRO A 1 178 ? -19.895 6.611 25.346 1.00 89.62 178 PRO A O 1
ATOM 1374 N N . VAL A 1 179 ? -20.044 6.039 27.516 1.00 89.06 179 VAL A N 1
ATOM 1375 C CA . VAL A 1 179 ? -21.515 5.929 27.566 1.00 89.06 179 VAL A CA 1
ATOM 1376 C C . VAL A 1 179 ? -22.199 7.161 26.962 1.00 89.06 179 VAL A C 1
ATOM 1378 O O . VAL A 1 179 ? -23.119 7.010 26.167 1.00 89.06 179 VAL A O 1
ATOM 1381 N N . GLN A 1 180 ? -21.673 8.359 27.227 1.00 89.56 180 GLN A N 1
ATOM 1382 C CA . GLN A 1 180 ? -22.180 9.633 26.704 1.00 89.56 180 GLN A CA 1
ATOM 1383 C C . GLN A 1 180 ? -21.906 9.909 25.210 1.00 89.56 180 GLN A C 1
ATOM 1385 O O . GLN A 1 180 ? -22.246 10.982 24.717 1.00 89.56 180 GLN A O 1
ATOM 1390 N N . MET A 1 181 ? -21.253 9.006 24.472 1.00 91.75 181 MET A N 1
ATOM 1391 C CA . MET A 1 181 ? -20.995 9.213 23.045 1.00 91.75 181 MET A CA 1
ATOM 1392 C C . MET A 1 181 ? -22.303 9.123 22.228 1.00 91.75 181 MET A C 1
ATOM 1394 O O . MET A 1 181 ? -23.013 8.120 22.357 1.00 91.75 181 MET A O 1
ATOM 1398 N N . PRO A 1 182 ? -22.606 10.110 21.356 1.00 92.75 182 PRO A N 1
ATOM 1399 C CA . PRO A 1 182 ? -23.786 10.109 20.504 1.00 92.75 182 PRO A CA 1
ATOM 1400 C C . PRO A 1 182 ? -23.910 8.834 19.678 1.00 92.75 182 PRO A C 1
ATOM 1402 O O . PRO A 1 182 ? -22.921 8.326 19.146 1.00 92.75 182 PRO A O 1
ATOM 1405 N N . GLU A 1 183 ? -25.146 8.380 19.482 1.00 93.12 183 GLU A N 1
ATOM 1406 C CA . GLU A 1 183 ? -25.460 7.197 18.674 1.00 93.12 183 GLU A CA 1
ATOM 1407 C C . GLU A 1 183 ? -24.862 7.283 17.263 1.00 93.12 183 GLU A C 1
ATOM 1409 O O . GLU A 1 183 ? -24.281 6.319 16.774 1.00 93.12 183 GLU A O 1
ATOM 1414 N N . ALA A 1 184 ? -24.893 8.469 16.646 1.00 93.31 184 ALA A N 1
ATOM 1415 C CA . ALA A 1 184 ? -24.298 8.697 15.332 1.00 93.31 184 ALA A CA 1
ATOM 1416 C C . ALA A 1 184 ? -22.780 8.437 15.297 1.00 93.31 184 ALA A C 1
ATOM 1418 O O . ALA A 1 184 ? -22.266 7.949 14.290 1.00 93.31 184 ALA A O 1
ATOM 1419 N N . LEU A 1 185 ? -22.051 8.750 16.377 1.00 94.50 185 LEU A N 1
ATOM 1420 C CA . LEU A 1 185 ? -20.629 8.419 16.471 1.00 94.50 185 LEU A CA 1
ATOM 1421 C C . LEU A 1 185 ? -20.421 6.931 16.738 1.00 94.50 185 LEU A C 1
ATOM 1423 O O . LEU A 1 185 ? -19.576 6.339 16.083 1.00 94.50 185 LEU A O 1
ATOM 1427 N N . ARG A 1 186 ? -21.224 6.309 17.608 1.00 94.94 186 ARG A N 1
ATOM 1428 C CA . ARG A 1 186 ? -21.158 4.857 17.848 1.00 94.94 186 ARG A CA 1
ATOM 1429 C C . ARG A 1 186 ? -21.387 4.060 16.561 1.00 94.94 186 ARG A C 1
ATOM 1431 O O . ARG A 1 186 ? -20.613 3.160 16.248 1.00 94.94 186 ARG A O 1
ATOM 1438 N N . ALA A 1 187 ? -22.404 4.433 15.785 1.00 95.50 187 ALA A N 1
ATOM 1439 C CA . ALA A 1 187 ? -22.696 3.831 14.487 1.00 95.50 187 ALA A CA 1
ATOM 1440 C C . ALA A 1 187 ? -21.556 4.054 13.481 1.00 95.50 187 ALA A C 1
ATOM 1442 O O . ALA A 1 187 ? -21.196 3.139 12.738 1.00 95.50 187 ALA A O 1
ATOM 1443 N N . PHE A 1 188 ? -20.954 5.250 13.479 1.00 96.31 188 PHE A N 1
ATOM 1444 C CA . PHE A 1 188 ? -19.763 5.524 12.680 1.00 96.31 188 PHE A CA 1
ATOM 1445 C C . PHE A 1 188 ? -18.591 4.622 13.083 1.00 96.31 188 PHE A C 1
ATOM 1447 O O . PHE A 1 188 ? -17.979 4.037 12.197 1.00 96.31 188 PHE A O 1
ATOM 1454 N N . THR A 1 189 ? -18.301 4.467 14.378 1.00 96.75 189 THR A N 1
ATOM 1455 C CA . THR A 1 189 ? -17.211 3.612 14.870 1.00 96.75 189 THR A CA 1
ATOM 1456 C C . THR A 1 189 ? -17.401 2.172 14.422 1.00 96.75 189 THR A C 1
ATOM 1458 O O . THR A 1 189 ? -16.495 1.603 13.824 1.00 96.75 189 THR A O 1
ATOM 1461 N N . VAL A 1 190 ? -18.595 1.605 14.631 1.00 97.00 190 VAL A N 1
ATOM 1462 C CA . VAL A 1 190 ? -18.920 0.236 14.200 1.00 97.00 190 VAL A CA 1
ATOM 1463 C C . VAL A 1 190 ? -18.671 0.072 12.703 1.00 97.00 190 VAL A C 1
ATOM 1465 O O . VAL A 1 190 ? -17.994 -0.866 12.288 1.00 97.00 190 VAL A O 1
ATOM 1468 N N . ARG A 1 191 ? -19.174 1.008 11.888 1.00 97.50 191 ARG A N 1
ATOM 1469 C CA . ARG A 1 191 ? -18.976 0.981 10.437 1.00 97.50 191 ARG A CA 1
ATOM 1470 C C . ARG A 1 191 ? -17.500 1.091 10.058 1.00 97.50 191 ARG A C 1
ATOM 1472 O O . ARG A 1 191 ? -17.056 0.332 9.207 1.00 97.50 191 ARG A O 1
ATOM 1479 N N . ALA A 1 192 ? -16.771 2.037 10.643 1.00 97.38 192 ALA A N 1
ATOM 1480 C CA . ALA A 1 192 ? -15.380 2.309 10.303 1.00 97.38 192 ALA A CA 1
ATOM 1481 C C . ALA A 1 192 ? -14.485 1.112 10.635 1.00 97.38 192 ALA A C 1
ATOM 1483 O O . ALA A 1 192 ? -13.749 0.652 9.770 1.00 97.38 192 ALA A O 1
ATOM 1484 N N . VAL A 1 193 ? -14.596 0.562 11.846 1.00 96.69 193 VAL A N 1
ATOM 1485 C CA . VAL A 1 193 ? -13.799 -0.599 12.268 1.00 96.69 193 VAL A CA 1
ATOM 1486 C C . VAL A 1 193 ? -14.147 -1.822 11.413 1.00 96.69 193 VAL A C 1
ATOM 1488 O O . VAL A 1 193 ? -13.245 -2.483 10.905 1.00 96.69 193 VAL A O 1
ATOM 1491 N N . LEU A 1 194 ? -15.438 -2.104 11.188 1.00 96.00 194 LEU A N 1
ATOM 1492 C CA . LEU A 1 194 ? -15.845 -3.249 10.370 1.00 96.00 194 LEU A CA 1
ATOM 1493 C C . LEU A 1 194 ? -15.359 -3.122 8.918 1.00 96.00 194 LEU A C 1
ATOM 1495 O O . LEU A 1 194 ? -14.892 -4.109 8.362 1.00 96.00 194 LEU A O 1
ATOM 1499 N N . ASP A 1 195 ? -15.423 -1.930 8.316 1.00 96.00 195 ASP A N 1
ATOM 1500 C CA . ASP A 1 195 ? -14.910 -1.695 6.958 1.00 96.00 195 ASP A CA 1
ATOM 1501 C C . ASP A 1 195 ? -13.415 -2.039 6.855 1.00 96.00 195 ASP A C 1
ATOM 1503 O O . ASP A 1 195 ? -13.014 -2.742 5.932 1.00 96.00 195 ASP A O 1
ATOM 1507 N N . HIS A 1 196 ? -12.600 -1.635 7.835 1.00 94.50 196 HIS A N 1
ATOM 1508 C CA . HIS A 1 196 ? -11.160 -1.918 7.823 1.00 94.50 196 HIS A CA 1
ATOM 1509 C C . HIS A 1 196 ? -10.845 -3.392 8.080 1.00 94.50 196 HIS A C 1
ATOM 1511 O O . HIS A 1 196 ? -10.007 -3.949 7.381 1.00 94.50 196 HIS A O 1
ATOM 1517 N N . ILE A 1 197 ? -11.551 -4.056 9.002 1.00 92.44 197 ILE A N 1
ATOM 1518 C CA . ILE A 1 197 ? -11.393 -5.504 9.231 1.00 92.44 197 ILE A CA 1
ATOM 1519 C C . ILE A 1 197 ? -11.743 -6.303 7.966 1.00 92.44 197 ILE A C 1
ATOM 1521 O O . ILE A 1 197 ? -11.072 -7.274 7.627 1.00 92.44 197 ILE A O 1
ATOM 1525 N N . LEU A 1 198 ? -12.804 -5.915 7.252 1.00 91.69 198 LEU A N 1
ATOM 1526 C CA . LEU A 1 198 ? -13.209 -6.612 6.030 1.00 91.69 198 LEU A CA 1
ATOM 1527 C C . LEU A 1 198 ? -12.249 -6.355 4.866 1.00 91.69 198 LEU A C 1
ATOM 1529 O O . LEU A 1 198 ? -12.019 -7.261 4.064 1.00 91.69 198 LEU A O 1
ATOM 1533 N N . ARG A 1 199 ? -11.683 -5.147 4.772 1.00 89.94 199 ARG A N 1
ATOM 1534 C CA . ARG A 1 199 ? -10.613 -4.852 3.812 1.00 89.94 199 ARG A CA 1
ATOM 1535 C C . ARG A 1 199 ? -9.355 -5.633 4.127 1.00 89.94 199 ARG A C 1
ATOM 1537 O O . ARG A 1 199 ? -8.801 -6.218 3.213 1.00 89.94 199 ARG A O 1
ATOM 1544 N N . ASP A 1 200 ? -8.967 -5.717 5.392 1.00 86.12 200 ASP A N 1
ATOM 1545 C CA . ASP A 1 200 ? -7.842 -6.541 5.824 1.00 86.12 200 ASP A CA 1
ATOM 1546 C C . ASP A 1 200 ? -8.022 -8.005 5.405 1.00 86.12 200 ASP A C 1
ATOM 1548 O O . ASP A 1 200 ? -7.158 -8.586 4.750 1.00 86.12 200 ASP A O 1
ATOM 1552 N N . TRP A 1 201 ? -9.196 -8.577 5.681 1.00 84.81 201 TRP A N 1
ATOM 1553 C CA . TRP A 1 201 ? -9.525 -9.931 5.247 1.00 84.81 201 TRP A CA 1
ATOM 1554 C C . TRP A 1 201 ? -9.371 -10.115 3.728 1.00 84.81 201 TRP A C 1
ATOM 1556 O O . TRP A 1 201 ? -8.830 -11.128 3.277 1.00 84.81 201 TRP A O 1
ATOM 1566 N N . TRP A 1 202 ? -9.828 -9.140 2.938 1.00 82.94 202 TRP A N 1
ATOM 1567 C CA . TRP A 1 202 ? -9.789 -9.202 1.478 1.00 82.94 202 TRP A CA 1
ATOM 1568 C C . TRP A 1 202 ? -8.395 -8.951 0.885 1.00 82.94 202 TRP A C 1
ATOM 1570 O O . TRP A 1 202 ? -7.999 -9.629 -0.062 1.00 82.94 202 TRP A O 1
ATOM 1580 N N . GLU A 1 203 ? -7.665 -7.972 1.415 1.00 80.94 203 GLU A N 1
ATOM 1581 C CA . GLU A 1 203 ? -6.387 -7.491 0.883 1.00 80.94 203 GLU A CA 1
ATOM 1582 C C . GLU A 1 203 ? -5.205 -8.323 1.394 1.00 80.94 203 GLU A C 1
ATOM 1584 O O . GLU A 1 203 ? -4.327 -8.673 0.604 1.00 80.94 203 GLU A O 1
ATOM 1589 N N . ASN A 1 204 ? -5.216 -8.702 2.676 1.00 72.06 204 ASN A N 1
ATOM 1590 C CA . ASN A 1 204 ? -4.136 -9.443 3.334 1.00 72.06 204 ASN A CA 1
ATOM 1591 C C . ASN A 1 204 ? -4.428 -10.951 3.451 1.00 72.06 204 ASN A C 1
ATOM 1593 O O . ASN A 1 204 ? -3.577 -11.724 3.884 1.00 72.06 204 ASN A O 1
ATOM 1597 N N . GLY A 1 205 ? -5.616 -11.406 3.032 1.00 71.00 205 GLY A N 1
ATOM 1598 C CA . GLY A 1 205 ? -5.960 -12.830 2.975 1.00 71.00 205 GLY A CA 1
ATOM 1599 C C . GLY A 1 205 ? -6.101 -13.498 4.345 1.00 71.00 205 GLY A C 1
ATOM 1600 O O . GLY A 1 205 ? -5.902 -14.710 4.456 1.00 71.00 205 GLY A O 1
ATOM 1601 N N . ASN A 1 206 ? -6.443 -12.733 5.386 1.00 68.88 206 ASN A N 1
ATOM 1602 C CA . ASN A 1 206 ? -6.554 -13.218 6.761 1.00 68.88 206 ASN A CA 1
ATOM 1603 C C . ASN A 1 206 ? -7.724 -14.211 6.940 1.00 68.88 206 ASN A C 1
ATOM 1605 O O . ASN A 1 206 ? -8.837 -13.851 7.318 1.00 68.88 206 ASN A O 1
ATOM 1609 N N . ALA A 1 207 ? -7.484 -15.495 6.675 1.00 70.00 207 ALA A N 1
ATOM 1610 C CA . ALA A 1 207 ? -8.516 -16.533 6.744 1.00 70.00 207 ALA A CA 1
ATOM 1611 C C . ALA A 1 207 ? -8.835 -17.007 8.176 1.00 70.00 207 ALA A C 1
ATOM 1613 O O . ALA A 1 207 ? -9.778 -17.775 8.373 1.00 70.00 207 ALA A O 1
ATOM 1614 N N . THR A 1 208 ? -8.045 -16.590 9.169 1.00 73.50 208 THR A N 1
ATOM 1615 C CA . THR A 1 208 ? -8.141 -17.060 10.560 1.00 73.50 208 THR A CA 1
ATOM 1616 C C . THR A 1 208 ? -9.002 -16.173 11.455 1.00 73.50 208 THR A C 1
ATOM 1618 O O . THR A 1 208 ? -9.340 -16.583 12.565 1.00 73.50 208 THR A O 1
ATOM 1621 N N . GLY A 1 209 ? -9.402 -14.997 10.967 1.00 81.06 209 GLY A N 1
ATOM 1622 C CA . GLY A 1 209 ? -10.135 -14.005 11.746 1.00 81.06 209 GLY A CA 1
ATOM 1623 C C . GLY A 1 209 ? -9.208 -13.091 12.554 1.00 81.06 209 GLY A C 1
ATOM 1624 O O . GLY A 1 209 ? -7.998 -13.076 12.350 1.00 81.06 209 GLY A O 1
ATOM 1625 N N . LEU A 1 210 ? -9.786 -12.306 13.468 1.00 85.19 210 LEU A N 1
ATOM 1626 C CA . LEU A 1 210 ? -9.017 -11.400 14.331 1.00 85.19 210 LEU A CA 1
ATOM 1627 C C . LEU A 1 210 ? -8.362 -12.168 15.478 1.00 85.19 210 LEU A C 1
ATOM 1629 O O . LEU A 1 210 ? -9.031 -12.936 16.177 1.00 85.19 210 LEU A O 1
ATOM 1633 N N . THR A 1 211 ? -7.079 -11.912 15.700 1.00 88.50 211 THR A N 1
ATOM 1634 C CA . THR A 1 211 ? -6.365 -12.354 16.896 1.00 88.50 211 THR A CA 1
ATOM 1635 C C . THR A 1 211 ? -6.781 -11.520 18.113 1.00 88.50 211 THR A C 1
ATOM 1637 O O . THR A 1 211 ? -7.407 -10.466 17.992 1.00 88.50 211 THR A O 1
ATOM 1640 N N . THR A 1 212 ? -6.432 -11.974 19.320 1.00 87.75 212 THR A N 1
ATOM 1641 C CA . THR A 1 212 ? -6.646 -11.177 20.542 1.00 87.75 212 THR A CA 1
ATOM 1642 C C . THR A 1 212 ? -5.888 -9.850 20.485 1.00 87.75 212 THR A C 1
ATOM 1644 O O . THR A 1 212 ? -6.431 -8.830 20.891 1.00 87.75 212 THR A O 1
ATOM 1647 N N . GLN A 1 213 ? -4.678 -9.855 19.916 1.00 87.56 213 GLN A N 1
ATOM 1648 C CA . GLN A 1 213 ? -3.862 -8.654 19.751 1.00 87.56 213 GLN A CA 1
ATOM 1649 C C . GLN A 1 213 ? -4.554 -7.632 18.841 1.00 87.56 213 GLN A C 1
ATOM 1651 O O . GLN A 1 213 ? -4.649 -6.465 19.208 1.00 87.56 213 GLN A O 1
ATOM 1656 N N . ASP A 1 214 ? -5.134 -8.076 17.719 1.00 89.44 214 ASP A N 1
ATOM 1657 C CA . ASP A 1 214 ? -5.884 -7.188 16.820 1.00 89.44 214 ASP A CA 1
ATOM 1658 C C . ASP A 1 214 ? -7.065 -6.524 17.533 1.00 89.44 214 ASP A C 1
ATOM 1660 O O . ASP A 1 214 ? -7.356 -5.346 17.330 1.00 89.44 214 ASP A O 1
ATOM 1664 N N . ILE A 1 215 ? -7.761 -7.280 18.386 1.00 91.75 215 ILE A N 1
ATOM 1665 C CA . ILE A 1 215 ? -8.883 -6.759 19.169 1.00 91.75 215 ILE A CA 1
ATOM 1666 C C . ILE A 1 215 ? -8.394 -5.695 20.160 1.00 91.75 215 ILE A C 1
ATOM 1668 O O . ILE A 1 215 ? -9.008 -4.627 20.234 1.00 91.75 215 ILE A O 1
ATOM 1672 N N . ASP A 1 216 ? -7.305 -5.961 20.882 1.00 90.81 216 ASP A N 1
ATOM 1673 C CA . ASP A 1 216 ? -6.725 -5.044 21.870 1.00 90.81 216 ASP A CA 1
ATOM 1674 C C . ASP A 1 216 ? -6.191 -3.756 21.209 1.00 90.81 216 ASP A C 1
ATOM 1676 O O . ASP A 1 216 ? -6.372 -2.648 21.733 1.00 90.81 216 ASP A O 1
ATOM 1680 N N . ASP A 1 217 ? -5.598 -3.871 20.019 1.00 91.56 217 ASP A N 1
ATOM 1681 C CA . ASP A 1 217 ? -5.114 -2.732 19.238 1.00 91.56 217 ASP A CA 1
ATOM 1682 C C . ASP A 1 217 ? -6.278 -1.873 18.730 1.00 91.56 217 ASP A C 1
ATOM 1684 O O . ASP A 1 217 ? -6.300 -0.657 18.949 1.00 91.56 217 ASP A O 1
ATOM 1688 N N . LEU A 1 218 ? -7.307 -2.489 18.137 1.00 94.62 218 LEU A N 1
ATOM 1689 C CA . LEU A 1 218 ? -8.501 -1.776 17.672 1.00 94.62 218 LEU A CA 1
ATOM 1690 C C . LEU A 1 218 ? -9.247 -1.097 18.834 1.00 94.62 218 LEU A C 1
ATOM 1692 O O . LEU A 1 218 ? -9.689 0.047 18.694 1.00 94.62 218 LEU A O 1
ATOM 1696 N N . GLN A 1 219 ? -9.344 -1.745 20.000 1.00 95.06 219 GLN A N 1
ATOM 1697 C CA . GLN A 1 219 ? -9.862 -1.124 21.226 1.00 95.06 219 GLN A CA 1
ATOM 1698 C C . GLN A 1 219 ? -9.045 0.110 21.618 1.00 95.06 219 GLN A C 1
ATOM 1700 O O . GLN A 1 219 ? -9.608 1.178 21.879 1.00 95.06 219 GLN A O 1
ATOM 1705 N N . SER A 1 220 ? -7.719 -0.020 21.637 1.00 93.88 220 SER A N 1
ATOM 1706 C CA . SER A 1 220 ? -6.806 1.058 22.015 1.00 93.88 220 SER A CA 1
ATOM 1707 C C . SER A 1 220 ? -6.919 2.251 21.066 1.00 93.88 220 SER A C 1
ATOM 1709 O O . SER A 1 220 ? -6.969 3.396 21.518 1.00 93.88 220 SER A O 1
ATOM 1711 N N . MET A 1 221 ? -7.056 2.007 19.761 1.00 95.88 221 MET A N 1
ATOM 1712 C CA . MET A 1 221 ? -7.257 3.051 18.752 1.00 95.88 221 MET A CA 1
ATOM 1713 C C . MET A 1 221 ? -8.598 3.770 18.916 1.00 95.88 221 MET A C 1
ATOM 1715 O O . MET A 1 221 ? -8.653 5.002 18.872 1.00 95.88 221 MET A O 1
ATOM 1719 N N . VAL A 1 222 ? -9.678 3.026 19.169 1.00 96.31 222 VAL A N 1
ATOM 1720 C CA . VAL A 1 222 ? -11.004 3.601 19.439 1.00 96.31 222 VAL A CA 1
ATOM 1721 C C . VAL A 1 222 ? -10.980 4.463 20.705 1.00 96.31 222 VAL A C 1
ATOM 1723 O O . VAL A 1 222 ? -11.489 5.589 20.690 1.00 96.31 222 VAL A O 1
ATOM 1726 N N . ALA A 1 223 ? -10.367 3.968 21.782 1.00 94.12 223 ALA A N 1
ATOM 1727 C CA . ALA A 1 223 ? -10.220 4.699 23.038 1.00 94.12 223 ALA A CA 1
ATOM 1728 C C . ALA A 1 223 ? -9.357 5.960 22.865 1.00 94.12 223 ALA A C 1
ATOM 1730 O O . ALA A 1 223 ? -9.725 7.035 23.342 1.00 94.12 223 ALA A O 1
ATOM 1731 N N . MET A 1 224 ? -8.250 5.859 22.125 1.00 94.31 224 MET A N 1
ATOM 1732 C CA . MET A 1 224 ? -7.362 6.982 21.825 1.00 94.31 224 MET A CA 1
ATOM 1733 C C . MET A 1 224 ? -8.075 8.068 21.017 1.00 94.31 224 MET A C 1
ATOM 1735 O O . MET A 1 224 ? -8.012 9.242 21.384 1.00 94.31 224 MET A O 1
ATOM 1739 N N . ALA A 1 225 ? -8.802 7.698 19.960 1.00 94.94 225 ALA A N 1
ATOM 1740 C CA . ALA A 1 225 ? -9.590 8.649 19.179 1.00 94.94 225 ALA A CA 1
ATOM 1741 C C . ALA A 1 225 ? -10.648 9.347 20.049 1.00 94.94 225 ALA A C 1
ATOM 1743 O O . ALA A 1 225 ? -10.836 10.563 19.953 1.00 94.94 225 ALA A O 1
ATOM 1744 N N . ALA A 1 226 ? -11.310 8.600 20.939 1.00 92.56 226 ALA A N 1
ATOM 1745 C CA . ALA A 1 226 ? -12.296 9.143 21.868 1.00 92.56 226 ALA A CA 1
ATOM 1746 C C . ALA A 1 226 ? -11.672 10.118 22.881 1.00 92.56 226 ALA A C 1
ATOM 1748 O O . ALA A 1 226 ? -12.288 11.141 23.184 1.00 92.56 226 ALA A O 1
ATOM 1749 N N . ALA A 1 227 ? -10.468 9.827 23.380 1.00 91.31 227 ALA A N 1
ATOM 1750 C CA . ALA A 1 227 ? -9.741 10.684 24.311 1.00 91.31 227 ALA A CA 1
ATOM 1751 C C . ALA A 1 227 ? -9.248 11.976 23.641 1.00 91.31 227 ALA A C 1
ATOM 1753 O O . ALA A 1 227 ? -9.421 13.057 24.195 1.00 91.31 227 ALA A O 1
ATOM 1754 N N . ILE A 1 228 ? -8.698 11.887 22.425 1.00 91.50 228 ILE A N 1
ATOM 1755 C CA . ILE A 1 228 ? -8.210 13.051 21.664 1.00 91.50 228 ILE A CA 1
ATOM 1756 C C . ILE A 1 228 ? -9.352 14.005 21.304 1.00 91.50 228 ILE A C 1
ATOM 1758 O O . ILE A 1 228 ? -9.165 15.220 21.309 1.00 91.50 228 ILE A O 1
ATOM 1762 N N . ALA A 1 229 ? -10.539 13.471 21.013 1.00 90.12 229 ALA A N 1
ATOM 1763 C CA . ALA A 1 229 ? -11.708 14.279 20.687 1.00 90.12 229 ALA A CA 1
ATOM 1764 C C . ALA A 1 229 ? -12.209 15.145 21.858 1.00 90.12 229 ALA A C 1
ATOM 1766 O O . ALA A 1 229 ? -12.895 16.137 21.619 1.00 90.12 229 ALA A O 1
ATOM 1767 N N . ILE A 1 230 ? -11.870 14.798 23.105 1.00 84.19 230 ILE A N 1
ATOM 1768 C CA . ILE A 1 230 ? -12.183 15.598 24.295 1.00 84.19 230 ILE A CA 1
ATOM 1769 C C . ILE A 1 230 ? -10.898 16.291 24.759 1.00 84.19 230 ILE A C 1
ATOM 1771 O O . ILE A 1 230 ? -10.211 15.831 25.670 1.00 84.19 230 ILE A O 1
ATOM 1775 N N . GLN A 1 231 ? -10.556 17.416 24.128 1.00 71.00 231 GLN A N 1
ATOM 1776 C CA . GLN A 1 231 ? -9.450 18.246 24.605 1.00 71.00 231 GLN A CA 1
ATOM 1777 C C . GLN A 1 231 ? -9.877 19.127 25.792 1.00 71.00 231 GLN A C 1
ATOM 1779 O O . GLN A 1 231 ? -10.932 19.767 25.731 1.00 71.00 231 GLN A O 1
ATOM 1784 N N . PRO A 1 232 ? -9.047 19.232 26.849 1.00 61.22 232 PRO A N 1
ATOM 1785 C CA . PRO A 1 232 ? -9.255 20.201 27.919 1.00 61.22 232 PRO A CA 1
ATOM 1786 C C . PRO A 1 232 ? -9.295 21.629 27.356 1.00 61.22 232 PRO A C 1
ATOM 1788 O O . PRO A 1 232 ? -8.347 22.063 26.706 1.00 61.22 232 PRO A O 1
ATOM 1791 N N . GLY A 1 233 ? -10.385 22.358 27.610 1.00 61.38 233 GLY A N 1
ATOM 1792 C CA . GLY A 1 233 ? -10.572 23.745 27.155 1.00 61.38 233 GLY A CA 1
ATOM 1793 C C . GLY A 1 233 ? -11.612 23.938 26.045 1.00 61.38 233 GLY A C 1
ATOM 1794 O O . GLY A 1 233 ? -11.945 25.080 25.739 1.00 61.38 233 GLY A O 1
ATOM 1795 N N . PHE A 1 234 ? -12.167 22.856 25.492 1.00 61.75 234 PHE A N 1
ATOM 1796 C CA . PHE A 1 234 ? -13.335 22.888 24.604 1.00 61.75 234 PHE A CA 1
ATOM 1797 C C . PHE A 1 234 ? -14.580 22.336 25.316 1.00 61.75 234 PHE A C 1
ATOM 1799 O O . PHE A 1 234 ? -14.462 21.611 26.303 1.00 61.75 234 PHE A O 1
ATOM 1806 N N . ASP A 1 235 ? -15.765 22.726 24.829 1.00 60.28 235 ASP A N 1
ATOM 1807 C CA . ASP A 1 235 ? -17.083 22.353 25.371 1.00 60.28 235 ASP A CA 1
ATOM 1808 C C . ASP A 1 235 ? -17.135 20.852 25.741 1.00 60.28 235 ASP A C 1
ATOM 1810 O O . ASP A 1 235 ? -16.838 20.009 24.883 1.00 60.28 235 ASP A O 1
ATOM 1814 N N . PRO A 1 236 ? -17.426 20.490 27.007 1.00 65.50 236 PRO A N 1
ATOM 1815 C CA . PRO A 1 236 ? -17.270 19.126 27.490 1.00 65.50 236 PRO A CA 1
ATOM 1816 C C . PRO A 1 236 ? -18.260 18.171 26.818 1.00 65.50 236 PRO A C 1
ATOM 1818 O O . PRO A 1 236 ? -19.415 18.043 27.217 1.00 65.50 236 PRO A O 1
ATOM 1821 N N . GLY A 1 237 ? -17.780 17.426 25.823 1.00 76.75 237 GLY A N 1
ATOM 1822 C CA . GLY A 1 237 ? -18.458 16.232 25.337 1.00 76.75 237 GLY A CA 1
ATOM 1823 C C . GLY A 1 237 ? -18.332 15.974 23.843 1.00 76.75 237 GLY A C 1
ATOM 1824 O O . GLY A 1 237 ? -17.670 16.677 23.083 1.00 76.75 237 GLY A O 1
ATOM 1825 N N . TYR A 1 238 ? -19.020 14.919 23.418 1.00 83.56 238 TYR A N 1
ATOM 1826 C CA . TYR A 1 238 ? -19.028 14.437 22.037 1.00 83.56 238 TYR A CA 1
ATOM 1827 C C . TYR A 1 238 ? -20.147 15.057 21.180 1.00 83.56 238 TYR A C 1
ATOM 1829 O O . TYR A 1 238 ? -20.335 14.674 20.025 1.00 83.56 238 TYR A O 1
ATOM 1837 N N . HIS A 1 239 ? -20.923 15.995 21.729 1.00 85.50 239 HIS A N 1
ATOM 1838 C CA . HIS A 1 239 ? -22.052 16.614 21.028 1.00 85.50 239 HIS A CA 1
ATOM 1839 C C . HIS A 1 239 ? -21.636 17.770 20.109 1.00 85.50 239 HIS A C 1
ATOM 1841 O O . HIS A 1 239 ? -22.336 18.046 19.137 1.00 85.50 239 HIS A O 1
ATOM 1847 N N . ASN A 1 240 ? -20.484 18.398 20.357 1.00 88.50 240 ASN A N 1
ATOM 1848 C CA . ASN A 1 240 ? -19.950 19.436 19.483 1.00 88.50 240 ASN A CA 1
ATOM 1849 C C . ASN A 1 240 ? -19.464 18.831 18.151 1.00 88.50 240 ASN A C 1
ATOM 1851 O O . ASN A 1 240 ? -18.751 17.826 18.126 1.00 88.50 240 ASN A O 1
ATOM 1855 N N . GLN A 1 241 ? -19.818 19.476 17.037 1.00 89.94 241 GLN A N 1
ATOM 1856 C CA . GLN A 1 241 ? -19.389 19.098 15.689 1.00 89.94 241 GLN A CA 1
ATOM 1857 C C . GLN A 1 241 ? -17.864 19.008 15.546 1.00 89.94 241 GLN A C 1
ATOM 1859 O O . GLN A 1 241 ? -17.379 18.116 14.853 1.00 89.94 241 GLN A O 1
ATOM 1864 N N . GLN A 1 242 ? -17.106 19.885 16.212 1.00 90.38 242 GLN A N 1
ATOM 1865 C CA . GLN A 1 242 ? -15.641 19.852 16.172 1.00 90.38 242 GLN A CA 1
ATOM 1866 C C . GLN A 1 242 ? -15.094 18.564 16.794 1.00 90.38 242 GLN A C 1
ATOM 1868 O O . GLN A 1 242 ? -14.321 17.862 16.147 1.00 90.38 242 GLN A O 1
ATOM 1873 N N . SER A 1 243 ? -15.558 18.192 17.991 1.00 90.38 243 SER A N 1
ATOM 1874 C CA . SER A 1 243 ? -15.164 16.945 18.659 1.00 90.38 243 SER A CA 1
ATOM 1875 C C . SER A 1 243 ? -15.523 15.718 17.818 1.00 90.38 243 SER A C 1
ATOM 1877 O O . SER A 1 243 ? -14.730 14.786 17.701 1.00 90.38 243 SER A O 1
ATOM 1879 N N . GLN A 1 244 ? -16.692 15.725 17.165 1.00 93.06 244 GLN A N 1
ATOM 1880 C CA . GLN A 1 244 ? -17.089 14.648 16.251 1.00 93.06 244 GLN A CA 1
ATOM 1881 C C . GLN A 1 244 ? -16.189 14.569 15.014 1.00 93.06 244 GLN A C 1
ATOM 1883 O O . GLN A 1 244 ? -15.837 13.470 14.588 1.00 93.06 244 GLN A O 1
ATOM 1888 N N . ALA A 1 245 ? -15.814 15.708 14.429 1.00 93.12 245 ALA A N 1
ATOM 1889 C CA . ALA A 1 245 ? -14.912 15.754 13.282 1.00 93.12 245 ALA A CA 1
ATOM 1890 C C . ALA A 1 245 ? -13.507 15.258 13.653 1.00 93.12 245 ALA A C 1
ATOM 1892 O O . ALA A 1 245 ? -12.953 14.431 12.930 1.00 93.12 245 ALA A O 1
ATOM 1893 N N . ILE A 1 246 ? -12.977 15.694 14.802 1.00 93.50 246 ILE A N 1
ATOM 1894 C CA . ILE A 1 246 ? -11.694 15.228 15.347 1.00 93.50 246 ILE A CA 1
ATOM 1895 C C . ILE A 1 246 ? -11.744 13.717 15.558 1.00 93.50 246 ILE A C 1
ATOM 1897 O O . ILE A 1 246 ? -10.893 13.009 15.034 1.00 93.50 246 ILE A O 1
ATOM 1901 N N . TYR A 1 247 ? -12.782 13.209 16.228 1.00 95.06 247 TYR A N 1
ATOM 1902 C CA . TYR A 1 247 ? -12.951 11.774 16.448 1.00 95.06 247 TYR A CA 1
ATOM 1903 C C . TYR A 1 247 ? -12.907 10.975 15.140 1.00 95.06 247 TYR A C 1
ATOM 1905 O O . TYR A 1 247 ? -12.150 10.014 15.027 1.00 95.06 247 TYR A O 1
ATOM 1913 N N . ARG A 1 248 ? -13.698 11.381 14.137 1.00 96.88 248 ARG A N 1
ATOM 1914 C CA . ARG A 1 248 ? -13.774 10.684 12.843 1.00 96.88 248 ARG A CA 1
ATOM 1915 C C . ARG A 1 248 ? -12.443 10.708 12.100 1.00 96.88 248 ARG A C 1
ATOM 1917 O O . ARG A 1 248 ? -12.045 9.681 11.561 1.00 96.88 248 ARG A O 1
ATOM 1924 N N . ALA A 1 249 ? -11.772 11.858 12.079 1.00 96.88 249 ALA A N 1
ATOM 1925 C CA . ALA A 1 249 ? -10.484 12.013 11.415 1.00 96.88 249 ALA A CA 1
ATOM 1926 C C . ALA A 1 249 ? -9.391 11.189 12.107 1.00 96.88 249 ALA A C 1
ATOM 1928 O O . ALA A 1 249 ? -8.648 10.473 11.441 1.00 96.88 249 ALA A O 1
ATOM 1929 N N . THR A 1 250 ? -9.318 11.249 13.439 1.00 96.44 250 THR A N 1
ATOM 1930 C CA . THR A 1 250 ? -8.336 10.497 14.224 1.00 96.44 250 THR A CA 1
ATOM 1931 C C . THR A 1 250 ? -8.570 8.996 14.120 1.00 96.44 250 THR A C 1
ATOM 1933 O O . THR A 1 250 ? -7.619 8.267 13.861 1.00 96.44 250 THR A O 1
ATOM 1936 N N . LEU A 1 251 ? -9.814 8.527 14.265 1.00 97.38 251 LEU A N 1
ATOM 1937 C CA . LEU A 1 251 ? -10.116 7.104 14.122 1.00 97.38 251 LEU A CA 1
ATOM 1938 C C . LEU A 1 251 ? -9.812 6.612 12.704 1.00 97.38 251 LEU A C 1
ATOM 1940 O O . LEU A 1 251 ? -9.192 5.568 12.564 1.00 97.38 251 LEU A O 1
ATOM 1944 N N . GLY A 1 252 ? -10.206 7.365 11.672 1.00 97.12 252 GLY A N 1
ATOM 1945 C CA . GLY A 1 252 ? -9.902 7.012 10.284 1.00 97.12 252 GLY A CA 1
ATOM 1946 C C . GLY A 1 252 ? -8.401 6.842 10.055 1.00 97.12 252 GLY A C 1
ATOM 1947 O O . GLY A 1 252 ? -7.972 5.786 9.613 1.00 97.12 252 GLY A O 1
ATOM 1948 N N . ALA A 1 253 ? -7.599 7.825 10.472 1.00 95.81 253 ALA A N 1
ATOM 1949 C CA . ALA A 1 253 ? -6.147 7.763 10.321 1.00 95.81 253 ALA A CA 1
ATOM 1950 C C . ALA A 1 253 ? -5.501 6.594 11.089 1.00 95.81 253 ALA A C 1
ATOM 1952 O O . ALA A 1 253 ? -4.559 5.989 10.589 1.00 95.81 253 ALA A O 1
ATOM 1953 N N . LEU A 1 254 ? -5.990 6.275 12.294 1.00 95.44 254 LEU A N 1
ATOM 1954 C CA . LEU A 1 254 ? -5.487 5.142 13.080 1.00 95.44 254 LEU A CA 1
ATOM 1955 C C . LEU A 1 254 ? -5.841 3.796 12.438 1.00 95.44 254 LEU A C 1
ATOM 1957 O O . LEU A 1 254 ? -5.004 2.902 12.411 1.00 95.44 254 LEU A O 1
ATOM 1961 N N . LEU A 1 255 ? -7.055 3.652 11.903 1.00 95.44 255 LEU A N 1
ATOM 1962 C CA . LEU A 1 255 ? -7.484 2.419 11.240 1.00 95.44 255 LEU A CA 1
ATOM 1963 C C . LEU A 1 255 ? -6.786 2.210 9.888 1.00 95.44 255 LEU A C 1
ATOM 1965 O O . LEU A 1 255 ? -6.429 1.078 9.567 1.00 95.44 255 LEU A O 1
ATOM 1969 N N . ASP A 1 256 ? -6.542 3.285 9.134 1.00 93.56 256 ASP A N 1
ATOM 1970 C CA . ASP A 1 256 ? -5.712 3.242 7.925 1.00 93.56 256 ASP A CA 1
ATOM 1971 C C . ASP A 1 256 ? -4.276 2.797 8.271 1.00 93.56 256 ASP A C 1
ATOM 1973 O O . ASP A 1 256 ? -3.685 1.970 7.575 1.00 93.56 256 ASP A O 1
ATOM 1977 N N . ASP A 1 257 ? -3.712 3.313 9.373 1.00 90.06 257 ASP A N 1
ATOM 1978 C CA . ASP A 1 257 ? -2.382 2.919 9.857 1.00 90.06 257 ASP A CA 1
ATOM 1979 C C . ASP A 1 257 ? -2.352 1.446 10.298 1.00 90.06 257 ASP A C 1
ATOM 1981 O O . ASP A 1 257 ? -1.432 0.708 9.940 1.00 90.06 257 ASP A O 1
ATOM 1985 N N . TRP A 1 258 ? -3.386 0.987 11.007 1.00 90.31 258 TRP A N 1
ATOM 1986 C CA . TRP A 1 258 ? -3.532 -0.410 11.417 1.00 90.31 258 TRP A CA 1
ATOM 1987 C C . TRP A 1 258 ? -3.546 -1.360 10.214 1.00 90.31 258 TRP A C 1
ATOM 1989 O O . TRP A 1 258 ? -2.733 -2.286 10.152 1.00 90.31 258 TRP A O 1
ATOM 1999 N N . LEU A 1 259 ? -4.410 -1.075 9.233 1.00 88.12 259 LEU A N 1
ATOM 2000 C CA . LEU A 1 259 ? -4.589 -1.877 8.020 1.00 88.12 259 LEU A CA 1
ATOM 2001 C C . LEU A 1 259 ? -3.288 -2.007 7.215 1.00 88.12 259 LEU A C 1
ATOM 2003 O O . LEU A 1 259 ? -3.006 -3.060 6.647 1.00 88.12 259 LEU A O 1
ATOM 2007 N N . HIS A 1 260 ? -2.496 -0.935 7.145 1.00 83.69 260 HIS A N 1
ATOM 2008 C CA . HIS A 1 260 ? -1.307 -0.895 6.296 1.00 83.69 260 HIS A CA 1
ATOM 2009 C C . HIS A 1 260 ? -0.002 -1.279 6.998 1.00 83.69 260 HIS A C 1
ATOM 2011 O O . HIS A 1 260 ? 0.934 -1.712 6.319 1.00 83.69 260 HIS A O 1
ATOM 2017 N N . PHE A 1 261 ? 0.103 -1.097 8.317 1.00 76.31 261 PHE A N 1
ATOM 2018 C CA . PHE A 1 261 ? 1.390 -1.203 9.014 1.00 76.31 261 PHE A CA 1
ATOM 2019 C C . PHE A 1 261 ? 1.405 -2.151 10.208 1.00 76.31 261 PHE A C 1
ATOM 2021 O O . PHE A 1 261 ? 2.472 -2.701 10.482 1.00 76.31 261 PHE A O 1
ATOM 2028 N N . TRP A 1 262 ? 0.281 -2.344 10.899 1.00 71.62 262 TRP A N 1
ATOM 2029 C CA . TRP A 1 262 ? 0.231 -3.180 12.106 1.00 71.62 262 TRP A CA 1
ATOM 2030 C C . TRP A 1 262 ? -0.192 -4.604 11.778 1.00 71.62 262 TRP A C 1
ATOM 2032 O O . TRP A 1 262 ? 0.337 -5.537 12.363 1.00 71.62 262 TRP A O 1
ATOM 2042 N N . ASN A 1 263 ? -1.080 -4.779 10.798 1.00 62.62 263 ASN A N 1
ATOM 2043 C CA . ASN A 1 263 ? -1.525 -6.109 10.388 1.00 62.62 263 ASN A CA 1
ATOM 2044 C C . ASN A 1 263 ? -0.780 -6.675 9.164 1.00 62.62 263 ASN A C 1
ATOM 2046 O O . ASN A 1 263 ? -1.182 -7.671 8.567 1.00 62.62 263 ASN A O 1
ATOM 2050 N N . ALA A 1 264 ? 0.319 -6.032 8.759 1.00 59.31 264 ALA A N 1
ATOM 2051 C CA . ALA A 1 264 ? 1.198 -6.546 7.715 1.00 59.31 264 ALA A CA 1
ATOM 2052 C C . ALA A 1 264 ? 2.169 -7.585 8.303 1.00 59.31 264 ALA A C 1
ATOM 2054 O O . ALA A 1 264 ? 2.796 -7.332 9.333 1.00 59.31 264 ALA A O 1
ATOM 2055 N N . ASP A 1 265 ? 2.346 -8.719 7.614 1.00 53.91 265 ASP A N 1
ATOM 2056 C CA . ASP A 1 265 ? 3.147 -9.866 8.069 1.00 53.91 265 ASP A CA 1
ATOM 2057 C C . ASP A 1 265 ? 4.441 -9.480 8.826 1.00 53.91 265 ASP A C 1
ATOM 2059 O O . ASP A 1 265 ? 5.389 -8.879 8.290 1.00 53.91 265 ASP A O 1
ATOM 2063 N N . GLY A 1 266 ? 4.498 -9.887 10.100 1.00 51.41 266 GLY A N 1
ATOM 2064 C CA . GLY A 1 266 ? 5.695 -9.833 10.940 1.00 51.41 266 GLY A CA 1
ATOM 2065 C C . GLY A 1 266 ? 6.036 -8.460 11.530 1.00 51.41 266 GLY A C 1
ATOM 2066 O O . GLY A 1 266 ? 7.228 -8.142 11.665 1.00 51.41 266 GLY A O 1
ATOM 2067 N N . VAL A 1 267 ? 5.038 -7.631 11.854 1.00 51.28 267 VAL A N 1
ATOM 2068 C CA . VAL A 1 267 ? 5.229 -6.372 12.593 1.00 51.28 267 VAL A CA 1
ATOM 2069 C C . VAL A 1 267 ? 4.241 -6.268 13.755 1.00 51.28 267 VAL A C 1
ATOM 2071 O O . VAL A 1 267 ? 3.106 -5.872 13.560 1.00 51.28 267 VAL A O 1
ATOM 2074 N N . ASP A 1 268 ? 4.707 -6.535 14.976 1.00 48.22 268 ASP A N 1
ATOM 2075 C CA . ASP A 1 268 ? 3.960 -6.176 16.186 1.00 48.22 268 ASP A CA 1
ATOM 2076 C C . ASP A 1 268 ? 4.205 -4.694 16.537 1.00 48.22 268 ASP A C 1
ATOM 2078 O O . ASP A 1 268 ? 5.358 -4.268 16.710 1.00 48.22 268 ASP A O 1
ATOM 2082 N N . GLY A 1 269 ? 3.125 -3.922 16.695 1.00 48.47 269 GLY A N 1
ATOM 2083 C CA . GLY A 1 269 ? 3.128 -2.596 17.323 1.00 48.47 269 GLY A CA 1
ATOM 2084 C C . GLY A 1 269 ? 3.248 -1.376 16.389 1.00 48.47 269 GLY A C 1
ATOM 2085 O O . GLY A 1 269 ? 3.225 -1.503 15.165 1.00 48.47 269 GLY A O 1
ATOM 2086 N N . PRO A 1 270 ? 3.374 -0.160 16.968 1.00 38.59 270 PRO A N 1
ATOM 2087 C CA . PRO A 1 270 ? 3.263 1.108 16.246 1.00 38.59 270 PRO A CA 1
ATOM 2088 C C . PRO A 1 270 ? 4.293 1.297 15.134 1.00 38.59 270 PRO A C 1
ATOM 2090 O O . PRO A 1 270 ? 5.394 0.736 15.210 1.00 38.59 270 PRO A O 1
ATOM 2093 N N . PRO A 1 271 ? 3.983 2.143 14.124 1.00 40.00 271 PRO A N 1
ATOM 2094 C CA . PRO A 1 271 ? 4.842 2.345 12.972 1.00 40.00 271 PRO A CA 1
ATOM 2095 C C . PRO A 1 271 ? 6.253 2.697 13.433 1.00 40.00 271 PRO A C 1
ATOM 2097 O O . PRO A 1 271 ? 6.476 3.603 14.246 1.00 40.00 271 PRO A O 1
ATOM 2100 N N . ARG A 1 272 ? 7.234 1.955 12.909 1.00 45.75 272 ARG A N 1
ATOM 2101 C CA . ARG A 1 272 ? 8.649 2.246 13.139 1.00 45.75 272 ARG A CA 1
ATOM 2102 C C . ARG A 1 272 ? 8.928 3.625 12.549 1.00 45.75 272 ARG A C 1
ATOM 2104 O O . ARG A 1 272 ? 8.980 3.761 11.328 1.00 45.75 272 ARG A O 1
ATOM 2111 N N . ARG A 1 273 ? 9.067 4.621 13.430 1.00 40.28 273 ARG A N 1
ATOM 2112 C CA . ARG A 1 273 ? 9.561 5.958 13.075 1.00 40.28 273 ARG A CA 1
ATOM 2113 C C . ARG A 1 273 ? 10.840 5.860 12.236 1.00 40.28 273 ARG A C 1
ATOM 2115 O O . ARG A 1 273 ? 11.598 4.871 12.407 1.00 40.28 273 ARG A O 1
#

Radius of gyration: 29.32 Å; chains: 1; bounding box: 69×57×70 Å

Secondary structure (DSSP, 8-state):
------PPPHHHHHHIIIIIHHHHHHHHHHHHHHHHHHHSSS--SSSTHHHHHHHHHHHHHHHHHHHHHHHHS---HHHHHHHHHHHHHHHHHHHHHHHHTT---HHHHHHHHHHHHHHHHHHHSPPP-TTSS--------TT-----BTTBTS-HHHHHHHHHHHHHIIIIIGGGS-TTS-HHHHHHHHHHHHHHHHHHHHHH--TT---HHHHHHHHHHHHHHHHHTS-TTS-SSS-SHHHHHHHHHHHHHHHHHIIIIISSTT--SS---

Foldseek 3Di:
DDDPPPFDALVVQLCCQFVVLLVLVVVLVVVLVVVCVVPPPPDPDDDPVSVVSSVVSLVVSLVVSVVCVCVVVVDDPVVSVVSSVVSVVVSVVVVVVQVVVVGDDPVNVNVVSSVRSNVRSVVRHPDPPVPPPDPPPPPPPPPPPQPQDVPGPDHPLNVVQLVLLLCLLVPQLLPLPDPQADPVLSVLLSVLLSVLQVCLCVVVVPSPHDDPLNSVLSNVQLNVLLVQLQDPPDDPDNPDPSSSVSSNVSSNVSSVQCSPPCSPPPDHDHDDD